Protein AF-A0A9X5UGF1-F1 (afdb_monomer)

pLDDT: mean 87.45, std 11.39, range [44.62, 98.5]

Sequence (304 aa):
MAVLYCAGYGCPRSISVSAIPGGNPYALENPEDFSVVYSVCVDCKAHFCDRCAPAARDKPRGAVRCRKCTGELVDGQEWERSGKSRYPEAVLRYNEAAKHRNDGDNGRAVAALDKAIALRPGFAAAYTLKGLALRDLGRHPDAVAAFDMAISVDPLNIEAMAEKGWTFGQQQPVQALAAYEMAMAVEPRFLLAQLVRATVLNTLGRYEEALRAVDQAIAIEQRKRYVGTVNYARSRLFGTKAMILVNLGRNEECLAAVDISIDSGPDSALNYQVKALALERLGRLEEARSIRRIEEQARRRSET

Nearest PDB structures (foldseek):
  9gaw-assembly1_K  TM=7.410E-01  e=3.477E-06  Homo sapiens
  6q6g-assembly1_K  TM=7.377E-01  e=3.477E-06  Homo sapiens
  4ui9-assembly1_K  TM=7.236E-01  e=8.898E-06  Homo sapiens
  5g04-assembly1_J  TM=7.766E-01  e=3.019E-05  Homo sapiens
  5khu-assembly1_J  TM=7.553E-01  e=1.978E-05  Homo sapiens

Solvent-accessible surface area (backbone atoms only — not comparable to full-atom values): 15496 Å² total; per-residue (Å²): 128,53,77,44,66,29,68,35,90,91,48,87,37,34,30,50,50,49,91,48,89,94,41,49,70,73,45,69,75,36,59,86,54,24,25,75,52,33,20,27,18,43,59,84,65,46,36,21,31,39,88,71,32,56,59,66,86,85,52,68,92,81,81,61,54,28,91,78,36,51,26,60,47,42,47,31,74,60,38,76,74,65,77,68,40,94,54,56,66,27,44,49,27,37,52,52,14,54,49,28,42,75,73,64,40,26,69,60,15,38,58,27,22,53,51,14,36,72,71,35,80,64,36,23,40,46,27,33,52,32,13,53,28,30,41,77,69,69,38,47,72,62,12,41,53,25,15,51,50,13,32,73,66,30,84,76,41,43,64,28,26,44,51,36,14,56,66,40,35,85,88,33,45,68,64,13,42,54,27,23,50,56,25,34,74,76,39,77,48,32,44,57,41,34,48,49,45,16,53,45,29,38,76,71,67,41,38,73,61,13,47,54,35,31,52,52,34,48,55,41,55,75,66,73,69,57,41,83,87,53,85,46,45,66,10,54,46,26,36,52,44,15,55,34,26,44,74,71,65,43,29,72,63,15,46,62,27,28,51,54,12,53,78,45,40,74,92,47,36,67,47,31,50,52,44,21,52,28,27,47,78,69,66,40,51,70,62,17,56,53,35,48,55,52,20,54,54,43,46,58,64,73,76,108

Secondary structure (DSSP, 8-state):
-EEEE--STT---EEEE-SSTT--HHHHH-TTTEESSEEEETTT--EEETTTS--GGGS-TTSSB-TTT-PBEEEHHHHHHH---SSHHHHHHHHHHHHHHHTT-HHHHHHHHHHHHHH-TT-HHHHHHHHHHHHHTT-HHHHHHHHHHHHHH-TT-HHHHHHHHHHHGGGSHHHHHHHHHHHHHH-TTBHHHHHHHHHHHHHTT-HHHHHHHHHHHHHHHHTT--BS--TTHHHHHHHHHHHHHHHTT-HHHHHHHHHHHHHTSS--HHHHHHHHHHHHHTT-HHHHHHHHHHHHHHHHHHH-

Structure (mmCIF, N/CA/C/O backbone):
data_AF-A0A9X5UGF1-F1
#
_entry.id   AF-A0A9X5UGF1-F1
#
loop_
_atom_site.group_PDB
_atom_site.id
_atom_site.type_symbol
_atom_site.label_atom_id
_atom_site.label_alt_id
_atom_site.label_comp_id
_atom_site.label_asym_id
_atom_site.label_entity_id
_atom_site.label_seq_id
_atom_site.pdbx_PDB_ins_code
_atom_site.Cartn_x
_atom_site.Cartn_y
_atom_site.Cartn_z
_atom_site.occupancy
_atom_site.B_iso_or_equiv
_atom_site.auth_seq_id
_atom_site.auth_comp_id
_atom_site.auth_asym_id
_atom_site.auth_atom_id
_atom_site.pdbx_PDB_model_num
ATOM 1 N N . MET A 1 1 ? 35.382 -10.326 -4.368 1.00 50.25 1 MET A N 1
ATOM 2 C CA . MET A 1 1 ? 34.076 -11.018 -4.336 1.00 50.25 1 MET A CA 1
ATOM 3 C C . MET A 1 1 ? 33.000 -9.966 -4.198 1.00 50.25 1 MET A C 1
ATOM 5 O O . MET A 1 1 ? 33.075 -9.196 -3.250 1.00 50.25 1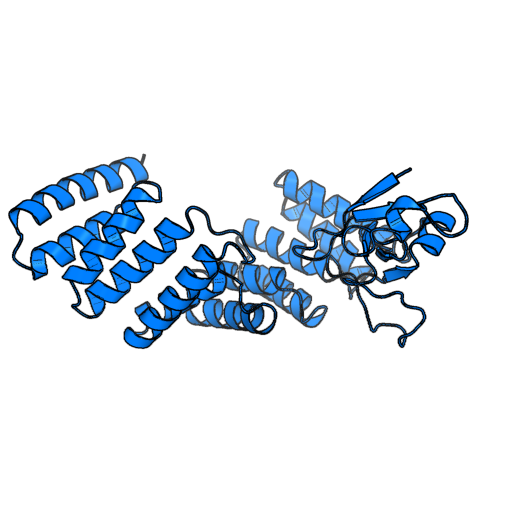 MET A O 1
ATOM 9 N N . ALA A 1 2 ? 32.050 -9.906 -5.126 1.00 71.81 2 ALA A N 1
ATOM 10 C CA . ALA A 1 2 ? 30.865 -9.074 -4.958 1.00 71.81 2 ALA A CA 1
ATOM 11 C C . ALA A 1 2 ? 29.717 -9.986 -4.513 1.00 71.81 2 ALA A C 1
ATOM 13 O O . ALA A 1 2 ? 29.348 -10.921 -5.224 1.00 71.81 2 ALA A O 1
ATOM 14 N N . VAL A 1 3 ? 29.201 -9.755 -3.307 1.00 81.94 3 VAL A N 1
ATOM 15 C CA . VAL A 1 3 ? 27.945 -10.358 -2.857 1.00 81.94 3 VAL A CA 1
ATOM 16 C C . VAL A 1 3 ? 26.846 -9.355 -3.176 1.00 81.94 3 VAL A C 1
ATOM 18 O O . VAL A 1 3 ? 26.908 -8.207 -2.738 1.00 81.94 3 VAL A O 1
ATOM 21 N N . LEU A 1 4 ? 25.879 -9.771 -3.985 1.00 86.25 4 LEU A N 1
ATOM 22 C CA . LEU A 1 4 ? 24.722 -8.968 -4.371 1.00 86.25 4 LEU A CA 1
ATOM 23 C C . LEU A 1 4 ? 23.478 -9.474 -3.641 1.00 86.25 4 LEU A C 1
ATOM 25 O O . LEU A 1 4 ? 23.431 -10.620 -3.198 1.00 86.25 4 LEU A O 1
ATOM 29 N N . TYR A 1 5 ? 22.446 -8.641 -3.551 1.00 87.56 5 TYR A N 1
ATOM 30 C CA . TYR A 1 5 ? 21.180 -9.019 -2.923 1.00 87.56 5 TYR A CA 1
ATOM 31 C C . TYR A 1 5 ? 20.116 -9.322 -3.973 1.00 87.56 5 TYR A C 1
ATOM 33 O O . TYR A 1 5 ? 19.983 -8.602 -4.967 1.00 87.56 5 TYR A O 1
ATOM 41 N N . CYS A 1 6 ? 19.342 -10.383 -3.743 1.00 87.06 6 CYS A N 1
ATOM 42 C CA . CYS A 1 6 ? 18.202 -10.702 -4.587 1.00 87.06 6 CYS A CA 1
ATOM 43 C C . CYS A 1 6 ? 17.113 -9.629 -4.435 1.00 87.06 6 CYS A C 1
ATOM 45 O O . CYS A 1 6 ? 16.625 -9.367 -3.342 1.00 87.06 6 CYS A O 1
ATOM 47 N N . ALA A 1 7 ? 16.674 -9.054 -5.552 1.00 87.12 7 ALA A N 1
ATOM 48 C CA . ALA A 1 7 ? 15.567 -8.102 -5.614 1.00 87.12 7 ALA A CA 1
ATOM 49 C C . ALA A 1 7 ? 14.181 -8.780 -5.626 1.00 87.12 7 ALA A C 1
ATOM 51 O O . ALA A 1 7 ? 13.165 -8.129 -5.868 1.00 87.12 7 ALA A O 1
ATOM 52 N N . GLY A 1 8 ? 14.120 -10.099 -5.419 1.00 82.12 8 GLY A N 1
ATOM 53 C CA . GLY A 1 8 ? 12.866 -10.818 -5.239 1.00 82.12 8 GLY A CA 1
ATOM 54 C C . GLY A 1 8 ? 12.181 -10.407 -3.937 1.00 82.12 8 GLY A C 1
ATOM 55 O O . GLY A 1 8 ? 12.829 -10.293 -2.900 1.00 82.12 8 GLY A O 1
ATOM 56 N N . TYR A 1 9 ? 10.864 -10.205 -3.985 1.00 75.19 9 TYR A N 1
ATOM 57 C CA . TYR A 1 9 ? 10.091 -9.743 -2.833 1.00 75.19 9 TYR A CA 1
ATOM 58 C C . TYR A 1 9 ? 10.282 -10.660 -1.610 1.00 75.19 9 TYR A C 1
ATOM 60 O O . TYR A 1 9 ? 9.938 -11.842 -1.663 1.00 75.19 9 TYR A O 1
ATOM 68 N N . GLY A 1 10 ? 10.845 -10.118 -0.522 1.00 73.69 10 GLY A N 1
ATOM 69 C CA . GLY A 1 10 ? 11.093 -10.850 0.726 1.00 73.69 10 GLY A CA 1
ATOM 70 C C . GLY A 1 10 ? 12.092 -12.010 0.613 1.00 73.69 10 GLY A C 1
ATOM 71 O O . GLY A 1 10 ? 12.053 -12.917 1.442 1.00 73.69 10 GLY A O 1
ATOM 72 N N . CYS A 1 11 ? 12.947 -12.032 -0.416 1.00 79.94 11 CYS A N 1
ATOM 73 C CA . CYS A 1 11 ? 13.941 -13.086 -0.601 1.00 79.94 11 CYS A CA 1
ATOM 74 C C . CYS A 1 11 ? 15.194 -12.818 0.254 1.00 79.94 11 CYS A C 1
ATOM 76 O O . CYS A 1 11 ? 15.847 -11.800 0.034 1.00 79.94 11 CYS A O 1
ATOM 78 N N . PRO A 1 12 ? 15.579 -13.722 1.176 1.00 83.12 12 PRO A N 1
ATOM 79 C CA . PRO A 1 12 ? 16.771 -13.534 2.003 1.00 83.12 12 PRO A CA 1
ATOM 80 C C . PRO A 1 12 ? 18.071 -13.983 1.312 1.00 83.12 12 PRO A C 1
ATOM 82 O O . PRO A 1 12 ? 19.148 -13.777 1.862 1.00 83.12 12 PRO A O 1
ATOM 85 N N . ARG A 1 13 ? 17.993 -14.612 0.125 1.00 86.19 13 ARG A N 1
ATOM 86 C CA . ARG A 1 13 ? 19.166 -15.185 -0.553 1.00 86.19 13 ARG A CA 1
ATOM 87 C C . ARG A 1 13 ? 20.092 -14.108 -1.103 1.00 86.19 13 ARG A C 1
ATOM 89 O O . ARG A 1 13 ? 19.666 -13.193 -1.814 1.00 86.19 13 ARG A O 1
ATOM 96 N N . SER A 1 14 ? 21.377 -14.304 -0.846 1.00 90.94 14 SER A N 1
ATOM 97 C CA . SER A 1 14 ? 22.460 -13.537 -1.447 1.00 90.94 14 SER A CA 1
ATOM 98 C C . SER A 1 14 ? 22.884 -14.155 -2.780 1.00 90.94 14 SER A C 1
ATOM 100 O O . SER A 1 14 ? 22.742 -15.353 -3.013 1.00 90.94 14 SER A O 1
ATOM 102 N N . ILE A 1 15 ? 23.412 -13.339 -3.682 1.00 90.75 15 ILE A N 1
ATOM 103 C CA . ILE A 1 15 ? 23.928 -13.760 -4.983 1.00 90.75 15 ILE A CA 1
ATOM 104 C C . ILE A 1 15 ? 25.447 -13.641 -4.935 1.00 90.75 15 ILE A C 1
ATOM 106 O O . ILE A 1 15 ? 25.990 -12.559 -4.708 1.00 90.75 15 ILE A O 1
ATOM 110 N N . SER A 1 16 ? 26.135 -14.763 -5.126 1.00 88.38 16 SER A N 1
ATOM 111 C CA . SER A 1 16 ? 27.592 -14.814 -5.120 1.00 88.38 16 SER A CA 1
ATOM 112 C C . SER A 1 16 ? 28.118 -14.606 -6.535 1.00 88.38 16 SER A C 1
ATOM 114 O O . SER A 1 16 ? 28.044 -15.506 -7.373 1.00 88.38 16 SER A O 1
ATOM 116 N N . VAL A 1 17 ? 28.665 -13.419 -6.803 1.00 85.12 17 VAL A N 1
ATOM 117 C CA . VAL A 1 17 ? 29.347 -13.132 -8.067 1.00 85.12 17 VAL A CA 1
ATOM 118 C C . VAL A 1 17 ? 30.831 -13.439 -7.892 1.00 85.12 17 VAL A C 1
ATOM 120 O O . VAL A 1 17 ? 31.571 -12.722 -7.206 1.00 85.12 17 VAL A O 1
ATOM 123 N N . SER A 1 18 ? 31.258 -14.554 -8.487 1.00 76.81 18 SER A N 1
ATOM 124 C CA . SER A 1 18 ? 32.637 -15.035 -8.445 1.00 76.81 18 SER A CA 1
ATOM 125 C C . SER A 1 18 ? 33.274 -14.960 -9.827 1.00 76.81 18 SER A C 1
ATOM 127 O O . SER A 1 18 ? 32.682 -15.391 -10.811 1.00 76.81 18 SER A O 1
ATOM 129 N N . ALA A 1 19 ? 34.508 -14.456 -9.881 1.00 67.94 19 ALA A N 1
ATOM 130 C CA . ALA A 1 19 ? 35.359 -14.557 -11.065 1.00 67.94 19 ALA A CA 1
ATOM 131 C C . ALA A 1 19 ? 35.999 -15.954 -11.205 1.00 67.94 19 ALA A C 1
ATOM 133 O O . ALA A 1 19 ? 36.608 -16.250 -12.229 1.00 67.94 19 ALA A O 1
ATOM 134 N N . ILE A 1 20 ? 35.879 -16.805 -10.176 1.00 70.19 20 ILE A N 1
ATOM 135 C CA . ILE A 1 20 ? 36.398 -18.175 -10.183 1.00 70.19 20 ILE A CA 1
ATOM 136 C C . ILE A 1 20 ? 35.460 -19.048 -11.034 1.00 70.19 20 ILE A C 1
ATOM 138 O O . ILE A 1 20 ? 34.259 -19.097 -10.737 1.00 70.19 20 ILE A O 1
ATOM 142 N N . PRO A 1 21 ? 35.975 -19.754 -12.060 1.00 64.56 21 PRO A N 1
ATOM 143 C CA . PRO A 1 21 ? 35.195 -20.720 -12.828 1.00 64.56 21 PRO A CA 1
ATOM 144 C C . PRO A 1 21 ? 34.550 -21.764 -11.911 1.00 64.56 21 PRO A C 1
ATOM 146 O O . PRO A 1 21 ? 35.227 -22.379 -11.094 1.00 64.56 21 PRO A O 1
ATOM 149 N N . GLY A 1 22 ? 33.235 -21.949 -12.036 1.00 64.12 22 GLY A N 1
ATOM 150 C CA . GLY A 1 22 ? 32.461 -22.861 -11.185 1.00 64.12 22 GLY A CA 1
ATOM 151 C C . GLY A 1 22 ? 31.817 -22.212 -9.955 1.00 64.12 22 GLY A C 1
ATOM 152 O O . GLY A 1 22 ? 30.927 -22.815 -9.370 1.00 64.12 22 GLY A O 1
ATOM 153 N N . GLY A 1 23 ? 32.163 -20.968 -9.611 1.00 74.12 23 GLY A N 1
ATOM 154 C CA . GLY A 1 23 ? 31.566 -20.243 -8.484 1.00 74.12 23 GLY A CA 1
ATOM 155 C C . GLY A 1 23 ? 32.434 -20.251 -7.223 1.00 74.12 23 GLY A C 1
ATOM 156 O O . GLY A 1 23 ? 33.555 -20.748 -7.210 1.00 74.12 23 GLY A O 1
ATOM 157 N N . ASN A 1 24 ? 31.948 -19.618 -6.157 1.00 82.44 24 ASN A N 1
ATOM 158 C CA . ASN A 1 24 ? 32.625 -19.623 -4.858 1.00 82.44 24 ASN A CA 1
ATOM 159 C C . ASN A 1 24 ? 32.337 -20.958 -4.133 1.00 82.44 24 ASN A C 1
ATOM 161 O O . ASN A 1 24 ? 31.157 -21.229 -3.906 1.00 82.44 24 ASN A O 1
ATOM 165 N N . PRO A 1 25 ? 33.355 -21.739 -3.712 1.00 85.75 25 PRO A N 1
ATOM 166 C CA . PRO A 1 25 ? 33.166 -23.002 -2.989 1.00 85.75 25 PRO A CA 1
ATOM 167 C C . PRO A 1 25 ? 32.233 -22.894 -1.777 1.00 85.75 25 PRO A C 1
ATOM 169 O O . PRO A 1 25 ? 31.316 -23.693 -1.637 1.00 85.75 25 PRO A O 1
ATOM 172 N N . TYR A 1 26 ? 32.369 -21.837 -0.973 1.00 87.00 26 TYR A N 1
ATOM 173 C CA . TYR A 1 26 ? 31.503 -21.617 0.186 1.00 87.00 26 TYR A CA 1
ATOM 174 C C . TYR A 1 26 ? 30.035 -21.409 -0.216 1.00 87.00 26 TYR A C 1
ATOM 176 O O . TYR A 1 26 ? 29.124 -21.920 0.427 1.00 87.00 26 TYR A O 1
ATOM 184 N N . ALA A 1 27 ? 29.788 -20.676 -1.305 1.00 86.94 27 ALA A N 1
ATOM 185 C CA . ALA A 1 27 ? 28.433 -20.460 -1.809 1.00 86.94 27 ALA A CA 1
ATOM 186 C C . ALA A 1 27 ? 27.832 -21.737 -2.420 1.00 86.94 27 ALA A C 1
ATOM 188 O O . ALA A 1 27 ? 26.621 -21.928 -2.348 1.00 86.94 27 ALA A O 1
ATOM 189 N N . LEU A 1 28 ? 28.666 -22.603 -3.006 1.00 85.31 28 LEU A N 1
ATOM 190 C CA . LEU A 1 28 ? 28.250 -23.910 -3.525 1.00 85.31 28 LEU A CA 1
ATOM 191 C C . LEU A 1 28 ? 27.860 -24.872 -2.395 1.00 85.31 28 LEU A C 1
ATOM 193 O O . LEU A 1 28 ? 26.904 -25.626 -2.548 1.00 85.31 28 LEU A O 1
ATOM 197 N N . GLU A 1 29 ? 28.559 -24.815 -1.260 1.00 90.81 29 GLU A N 1
ATOM 198 C CA . GLU A 1 29 ? 28.263 -25.619 -0.066 1.00 90.81 29 GLU A CA 1
ATOM 199 C C . GLU A 1 29 ? 27.033 -25.118 0.717 1.00 90.81 29 GLU A C 1
ATOM 201 O O . GLU A 1 29 ? 26.457 -25.874 1.495 1.00 90.81 29 GLU A O 1
ATOM 206 N N . ASN A 1 30 ? 26.586 -23.873 0.489 1.00 89.94 30 ASN A N 1
ATOM 207 C CA . ASN A 1 30 ? 25.473 -23.236 1.210 1.00 89.94 30 ASN A CA 1
ATOM 208 C C . ASN A 1 30 ? 24.366 -22.716 0.258 1.00 89.94 30 ASN A C 1
ATOM 210 O O . ASN A 1 30 ? 24.107 -21.507 0.195 1.00 89.94 30 ASN A O 1
ATOM 214 N N . PRO A 1 31 ? 23.676 -23.598 -0.495 1.00 85.75 31 PRO A N 1
ATOM 215 C CA . PRO A 1 31 ? 22.745 -23.197 -1.554 1.00 85.75 31 PRO A CA 1
ATOM 216 C C . PRO A 1 31 ? 21.438 -22.565 -1.048 1.00 85.75 31 PRO A C 1
ATOM 218 O O . PRO A 1 31 ? 20.771 -21.862 -1.807 1.00 85.75 31 PRO A O 1
ATOM 221 N N . GLU A 1 32 ? 21.050 -22.774 0.213 1.00 83.94 32 GLU A N 1
ATOM 222 C CA . GLU A 1 32 ? 19.856 -22.125 0.782 1.00 83.94 32 GLU A CA 1
ATOM 223 C C . GLU A 1 32 ? 20.071 -20.632 1.054 1.00 83.94 32 GLU A C 1
ATOM 225 O O . GLU A 1 32 ? 19.128 -19.853 0.913 1.00 83.94 32 GLU A O 1
ATOM 230 N N . ASP A 1 33 ? 21.308 -20.224 1.349 1.00 85.75 33 ASP A N 1
ATOM 231 C CA . ASP A 1 33 ? 21.668 -18.837 1.659 1.00 85.75 33 ASP A CA 1
ATOM 232 C C . ASP A 1 33 ? 22.225 -18.096 0.436 1.00 85.75 33 ASP A C 1
ATOM 234 O O . ASP A 1 33 ? 22.016 -16.887 0.281 1.00 85.75 33 ASP A O 1
ATOM 238 N N . PHE A 1 34 ? 22.881 -18.820 -0.479 1.00 89.25 34 PHE A N 1
ATOM 239 C CA . PHE A 1 34 ? 23.564 -18.244 -1.635 1.00 89.25 34 PHE A CA 1
ATOM 240 C C . PHE A 1 34 ? 23.096 -18.818 -2.967 1.00 89.25 34 PHE A C 1
ATOM 242 O O . PHE A 1 34 ? 22.804 -20.002 -3.098 1.00 89.25 34 PHE A O 1
ATOM 249 N N . SER A 1 35 ? 23.072 -17.966 -3.989 1.00 88.44 35 SER A N 1
ATOM 250 C CA . SER A 1 35 ? 22.842 -18.333 -5.385 1.00 88.44 35 SER A CA 1
ATOM 251 C C . SER A 1 35 ? 24.060 -17.978 -6.232 1.00 88.44 35 SER A C 1
ATOM 253 O O . SER A 1 35 ? 24.489 -16.825 -6.234 1.00 88.44 35 SER A O 1
ATOM 255 N N . VAL A 1 36 ? 24.607 -18.946 -6.972 1.00 86.44 36 VAL A N 1
ATOM 256 C CA . VAL A 1 36 ? 25.687 -18.725 -7.963 1.00 86.44 36 VAL A CA 1
ATOM 257 C C . VAL A 1 36 ? 25.151 -18.567 -9.391 1.00 86.44 36 VAL A C 1
ATOM 259 O O . VAL A 1 36 ? 25.830 -18.031 -10.265 1.00 86.44 36 VAL A O 1
ATOM 262 N N . VAL A 1 37 ? 23.905 -18.995 -9.613 1.00 84.38 37 VAL A N 1
ATOM 263 C CA . VAL A 1 37 ? 23.119 -18.739 -10.823 1.00 84.38 37 VAL A CA 1
ATOM 264 C C . VAL A 1 37 ? 22.147 -17.612 -10.516 1.00 84.38 37 VAL A C 1
ATOM 266 O O . VAL A 1 37 ? 21.481 -17.616 -9.481 1.00 84.38 37 VAL A O 1
ATOM 269 N N . TYR A 1 38 ? 22.072 -16.617 -11.381 1.00 86.56 38 TYR A N 1
ATOM 270 C CA . TYR A 1 38 ? 21.194 -15.477 -11.174 1.00 86.56 38 TYR A CA 1
ATOM 271 C C . TYR A 1 38 ? 20.852 -14.841 -12.509 1.00 86.56 38 TYR A C 1
ATOM 273 O O . TYR A 1 38 ? 21.570 -15.000 -13.493 1.00 86.56 38 TYR A O 1
ATOM 281 N N . SER A 1 39 ? 19.751 -14.109 -12.520 1.00 87.94 39 SER A N 1
ATOM 282 C CA . SER A 1 39 ? 19.328 -13.307 -13.653 1.00 87.94 39 SER A CA 1
ATOM 283 C C . SER A 1 39 ? 19.514 -11.831 -13.334 1.00 87.94 39 SER A C 1
ATOM 285 O O . SER A 1 39 ? 19.274 -11.398 -12.203 1.00 87.94 39 SER A O 1
ATOM 287 N N . VAL A 1 40 ? 19.898 -11.042 -14.331 1.00 85.88 40 VAL A N 1
ATOM 288 C CA . VAL A 1 40 ? 19.984 -9.586 -14.206 1.00 85.88 40 VAL A CA 1
ATOM 289 C C . VAL A 1 40 ? 18.951 -8.953 -15.107 1.00 85.88 40 VAL A C 1
ATOM 291 O O . VAL A 1 40 ? 18.798 -9.315 -16.272 1.00 85.88 40 VAL A O 1
ATOM 294 N N . CYS A 1 41 ? 18.216 -7.996 -14.556 1.00 83.69 41 CYS A N 1
ATOM 295 C CA . CYS A 1 41 ? 17.366 -7.167 -15.378 1.00 83.69 41 CYS A CA 1
ATOM 296 C C . CYS A 1 41 ? 18.219 -6.219 -16.202 1.00 83.69 41 CYS A C 1
ATOM 298 O O . CYS A 1 41 ? 18.912 -5.368 -15.641 1.00 83.69 41 CYS A O 1
ATOM 300 N N . VAL A 1 42 ? 18.085 -6.310 -17.524 1.00 77.94 42 VAL A N 1
ATOM 301 C CA . VAL A 1 42 ?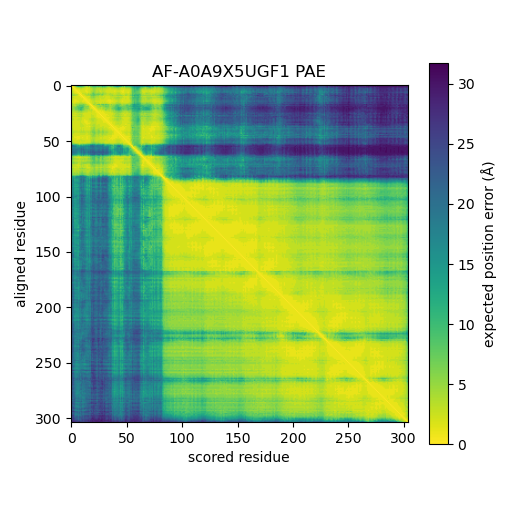 18.831 -5.443 -18.440 1.00 77.94 42 VAL A CA 1
ATOM 302 C C . VAL A 1 42 ? 18.501 -3.965 -18.255 1.00 77.94 42 VAL A C 1
ATOM 304 O O . VAL A 1 42 ? 19.268 -3.109 -18.675 1.00 77.94 42 VAL A O 1
ATOM 307 N N . ASP A 1 43 ? 17.377 -3.651 -17.612 1.00 74.06 43 ASP A N 1
ATOM 308 C CA . ASP A 1 43 ? 16.867 -2.292 -17.484 1.00 74.06 43 ASP A CA 1
ATOM 309 C C . ASP A 1 43 ? 17.183 -1.677 -16.123 1.00 74.06 43 ASP A C 1
ATOM 311 O O . ASP A 1 43 ? 17.975 -0.744 -16.021 1.00 74.06 43 ASP A O 1
ATOM 315 N N . CYS A 1 44 ? 16.600 -2.213 -15.048 1.00 76.56 44 CYS A N 1
ATOM 316 C CA . CYS A 1 44 ? 16.786 -1.657 -13.708 1.00 76.56 44 CYS A CA 1
ATOM 317 C C . CYS A 1 44 ? 18.018 -2.213 -12.981 1.00 76.56 44 CYS A C 1
ATOM 319 O O . CYS A 1 44 ? 18.202 -1.905 -11.802 1.00 76.56 44 CYS A O 1
ATOM 321 N N . LYS A 1 45 ? 18.805 -3.076 -13.644 1.00 83.44 45 LYS A N 1
ATOM 322 C CA . LYS A 1 45 ? 20.013 -3.735 -13.114 1.00 83.44 45 LYS A CA 1
ATOM 323 C C . LYS A 1 45 ? 19.783 -4.538 -11.831 1.00 83.44 45 LYS A C 1
ATOM 325 O O . LYS A 1 45 ? 20.721 -4.851 -11.115 1.00 83.44 45 LYS A O 1
ATOM 330 N N . ALA A 1 46 ? 18.528 -4.857 -11.519 1.00 86.81 46 ALA A N 1
ATOM 331 C CA . ALA A 1 46 ? 18.197 -5.656 -10.352 1.00 86.81 46 ALA A CA 1
ATOM 332 C C . ALA A 1 46 ? 18.610 -7.110 -10.589 1.00 86.81 46 ALA A C 1
ATOM 334 O O . ALA A 1 46 ? 18.383 -7.652 -11.675 1.00 86.81 46 ALA A O 1
ATOM 335 N N . HIS A 1 47 ? 19.175 -7.727 -9.558 1.00 88.88 47 HIS A N 1
ATOM 336 C CA . HIS A 1 47 ? 19.653 -9.102 -9.587 1.00 88.88 47 HIS A CA 1
ATOM 337 C C . HIS A 1 47 ? 18.609 -10.016 -8.944 1.00 88.88 47 HIS A C 1
ATOM 339 O O . HIS A 1 47 ? 18.027 -9.673 -7.917 1.00 88.88 47 HIS A O 1
ATOM 345 N N . PHE A 1 48 ? 18.359 -11.180 -9.528 1.00 88.81 48 PHE A N 1
ATOM 346 C CA . PHE A 1 48 ? 17.392 -12.151 -9.022 1.00 88.81 48 PHE A CA 1
ATOM 347 C C . PHE A 1 48 ? 18.053 -13.523 -8.953 1.00 88.81 48 PHE A C 1
ATOM 349 O O . PHE A 1 48 ? 18.615 -13.975 -9.946 1.00 88.81 48 PHE A O 1
ATOM 356 N N . CYS A 1 49 ? 17.986 -14.194 -7.801 1.00 88.62 49 CYS A N 1
ATOM 357 C CA . CYS A 1 49 ? 18.483 -15.564 -7.679 1.00 88.62 49 CYS A CA 1
ATOM 358 C C . CYS A 1 49 ? 17.676 -16.525 -8.561 1.00 88.62 49 CYS A C 1
ATOM 360 O O . CYS A 1 49 ? 16.547 -16.223 -8.956 1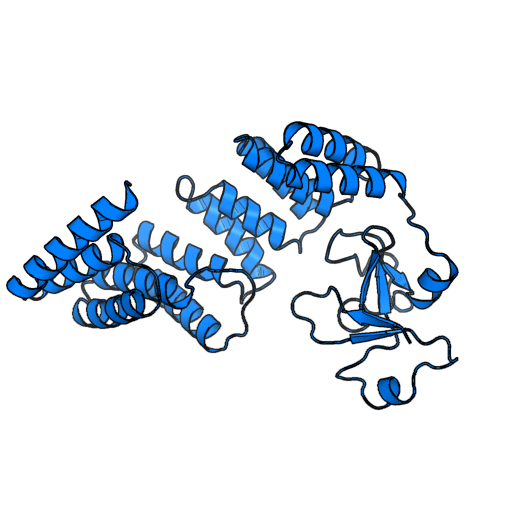.00 88.62 49 CYS A O 1
ATOM 362 N N . ASP A 1 50 ? 18.231 -17.705 -8.800 1.00 84.56 50 ASP A N 1
ATOM 363 C CA . ASP A 1 50 ? 17.593 -18.810 -9.522 1.00 84.56 50 ASP A CA 1
ATOM 364 C C . ASP A 1 50 ? 16.184 -19.176 -9.001 1.00 84.56 50 ASP A C 1
ATOM 366 O O . ASP A 1 50 ? 15.311 -19.560 -9.772 1.00 84.56 50 ASP A O 1
ATOM 370 N N . ARG A 1 51 ? 15.903 -18.992 -7.706 1.00 82.19 51 ARG A N 1
ATOM 371 C CA . ARG A 1 51 ? 14.566 -19.212 -7.127 1.00 82.19 51 ARG A CA 1
ATOM 372 C C . ARG A 1 51 ? 13.572 -18.111 -7.518 1.00 82.19 51 ARG A C 1
ATOM 374 O O . ARG A 1 51 ? 12.401 -18.386 -7.770 1.00 82.19 51 ARG A O 1
ATOM 381 N N . CYS A 1 52 ? 14.009 -16.852 -7.533 1.00 78.50 52 CYS A N 1
ATOM 382 C CA . CYS A 1 52 ? 13.142 -15.705 -7.827 1.00 78.50 52 CYS A CA 1
ATOM 383 C C . CYS A 1 52 ? 12.989 -15.449 -9.329 1.00 78.50 52 CYS A C 1
ATOM 385 O O . CYS A 1 52 ? 11.932 -14.976 -9.763 1.00 78.50 52 CYS A O 1
ATOM 387 N N . ALA A 1 53 ? 14.023 -15.777 -10.096 1.00 80.38 53 ALA A N 1
ATOM 388 C CA . ALA A 1 53 ? 14.052 -15.766 -11.544 1.00 80.38 53 ALA A CA 1
ATOM 389 C C . ALA A 1 53 ? 14.964 -16.901 -12.049 1.00 80.38 53 ALA A C 1
ATOM 391 O O . ALA A 1 53 ? 16.165 -16.675 -12.240 1.00 80.38 53 ALA A O 1
ATOM 392 N N . PRO A 1 54 ? 14.416 -18.115 -12.245 1.00 68.06 54 PRO A N 1
ATOM 393 C CA . PRO A 1 54 ? 15.192 -19.243 -12.753 1.00 68.06 54 PRO A CA 1
ATOM 394 C C . PRO A 1 54 ? 15.813 -18.899 -14.102 1.00 68.06 54 PRO A C 1
ATOM 396 O O . PRO A 1 54 ? 15.196 -18.196 -14.907 1.00 68.06 54 PRO A O 1
ATOM 399 N N . ALA A 1 55 ? 17.049 -19.362 -14.311 1.00 56.81 55 ALA A N 1
ATOM 400 C CA . ALA A 1 55 ? 17.849 -19.020 -15.479 1.00 56.81 55 ALA A CA 1
ATOM 401 C C . ALA A 1 55 ? 17.061 -19.273 -16.770 1.00 56.81 55 ALA A C 1
ATOM 403 O O . ALA A 1 55 ? 16.486 -20.342 -16.975 1.00 56.81 55 ALA A O 1
ATOM 404 N N . ALA A 1 56 ? 17.063 -18.279 -17.656 1.00 51.69 56 ALA A N 1
ATOM 405 C CA . ALA A 1 56 ? 16.302 -18.262 -18.903 1.00 51.69 56 ALA A CA 1
ATOM 406 C C . ALA A 1 56 ? 16.684 -19.370 -19.915 1.00 51.69 56 ALA A C 1
ATOM 408 O O . ALA A 1 56 ? 16.123 -19.398 -21.007 1.00 51.69 56 ALA A O 1
ATOM 409 N N . ARG A 1 57 ? 17.621 -20.273 -19.582 1.00 44.75 57 ARG A N 1
ATOM 410 C CA . ARG A 1 57 ? 18.088 -21.357 -20.462 1.00 44.75 57 ARG A CA 1
ATOM 411 C C . ARG A 1 57 ? 17.049 -22.459 -20.687 1.00 44.75 57 ARG A C 1
ATOM 413 O O . ARG A 1 57 ? 16.995 -22.983 -21.792 1.00 44.75 57 ARG A O 1
ATOM 420 N N . ASP A 1 58 ? 16.184 -22.735 -19.707 1.00 44.62 58 ASP A N 1
ATOM 421 C CA . ASP A 1 58 ? 15.284 -23.904 -19.742 1.00 44.62 58 ASP A CA 1
ATOM 422 C C . ASP A 1 58 ? 13.796 -23.557 -19.954 1.00 44.62 58 ASP A C 1
ATOM 424 O O . ASP A 1 58 ? 12.917 -24.402 -19.771 1.00 44.62 58 ASP A O 1
ATOM 428 N N . LYS A 1 59 ? 13.467 -22.312 -20.333 1.00 48.28 59 LYS A N 1
ATOM 429 C CA . LYS A 1 59 ? 12.080 -21.879 -20.592 1.00 48.28 59 LYS A CA 1
ATOM 430 C C . LYS A 1 59 ? 11.951 -21.053 -21.876 1.00 48.28 59 LYS A C 1
ATOM 432 O O . LYS A 1 59 ? 12.899 -20.373 -22.264 1.00 48.28 59 LYS A O 1
ATOM 437 N N . PRO A 1 60 ? 10.773 -21.060 -22.534 1.00 47.41 60 PRO A N 1
ATOM 438 C CA . PRO A 1 60 ? 10.527 -20.227 -23.707 1.00 47.41 60 PRO A CA 1
ATOM 439 C C . PRO A 1 60 ? 10.780 -18.741 -23.404 1.00 47.41 60 PRO A C 1
ATOM 441 O O . PRO A 1 60 ? 10.454 -18.244 -22.319 1.00 47.41 60 PRO A O 1
ATOM 444 N N . ARG A 1 61 ? 11.361 -18.026 -24.381 1.00 44.78 61 ARG A N 1
ATOM 445 C CA . ARG A 1 61 ? 11.637 -16.580 -24.306 1.00 44.78 61 ARG A CA 1
ATOM 446 C C . ARG A 1 61 ? 10.389 -15.835 -23.815 1.00 44.78 61 ARG A C 1
ATOM 448 O O . ARG A 1 61 ? 9.340 -15.915 -24.444 1.00 44.78 61 ARG A O 1
ATOM 455 N N . GLY A 1 62 ? 10.515 -15.100 -22.706 1.00 49.12 62 GLY A N 1
ATOM 456 C CA . GLY A 1 62 ? 9.431 -14.297 -22.123 1.00 49.12 62 GLY A CA 1
ATOM 457 C C . GLY A 1 62 ? 8.757 -14.870 -20.870 1.00 49.12 62 GLY A C 1
ATOM 458 O O . GLY A 1 62 ? 7.956 -14.163 -20.268 1.00 49.12 62 GLY A O 1
ATOM 459 N N . ALA A 1 63 ? 9.102 -16.085 -20.425 1.00 55.00 63 ALA A N 1
ATOM 460 C CA . ALA A 1 63 ? 8.453 -16.721 -19.270 1.00 55.00 63 ALA A CA 1
ATOM 461 C C . ALA A 1 63 ? 8.803 -16.108 -17.895 1.00 55.00 63 ALA A C 1
ATOM 463 O O . ALA A 1 63 ? 8.070 -16.319 -16.930 1.00 55.00 63 ALA A O 1
ATOM 464 N N . VAL A 1 64 ? 9.912 -15.367 -17.778 1.00 66.69 64 VAL A N 1
ATOM 465 C CA . VAL A 1 64 ? 10.325 -14.713 -16.525 1.00 66.69 64 VAL A CA 1
ATOM 466 C C . VAL A 1 64 ? 10.743 -13.275 -16.824 1.00 66.69 64 VAL A C 1
ATOM 468 O O . VAL A 1 64 ? 11.742 -13.028 -17.497 1.00 66.69 64 VAL A O 1
ATOM 471 N N . ARG A 1 65 ? 9.952 -12.313 -16.346 1.00 77.44 65 ARG A N 1
ATOM 472 C CA . ARG A 1 65 ? 10.220 -10.875 -16.476 1.00 77.44 65 ARG A CA 1
ATOM 473 C C . ARG A 1 65 ? 10.684 -10.321 -15.136 1.00 77.44 65 ARG A C 1
ATOM 475 O O . ARG A 1 65 ? 10.380 -10.873 -14.079 1.00 77.44 65 ARG A O 1
ATOM 482 N N . CYS A 1 66 ? 11.441 -9.230 -15.174 1.00 79.25 66 CYS A N 1
ATOM 483 C CA . CYS A 1 66 ? 11.904 -8.576 -13.960 1.00 79.25 66 CYS A CA 1
ATOM 484 C C . CYS A 1 66 ? 10.713 -8.173 -13.082 1.00 79.25 66 CYS A C 1
ATOM 486 O O . CYS A 1 66 ? 9.905 -7.352 -13.496 1.00 79.25 66 CYS A O 1
ATOM 488 N N . ARG A 1 67 ? 10.643 -8.660 -11.841 1.00 74.19 67 ARG A N 1
ATOM 489 C CA . ARG A 1 67 ? 9.537 -8.324 -10.921 1.00 74.19 67 ARG A CA 1
ATOM 490 C C . ARG A 1 67 ? 9.509 -6.855 -10.486 1.00 74.19 67 ARG A C 1
ATOM 492 O O . ARG A 1 67 ? 8.536 -6.411 -9.903 1.00 74.19 67 ARG A O 1
ATOM 499 N N . LYS A 1 68 ? 10.595 -6.117 -10.736 1.00 72.88 68 LYS A N 1
ATOM 50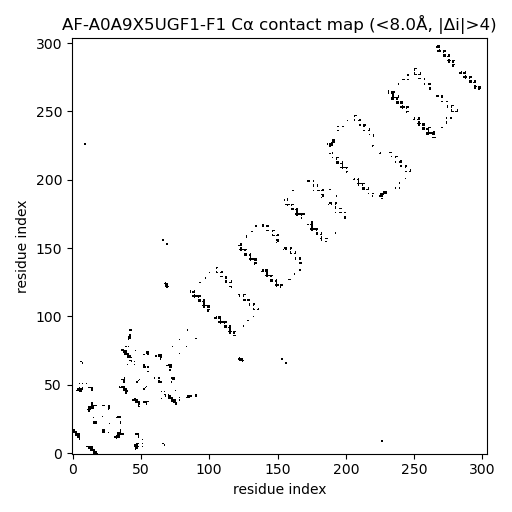0 C CA . LYS A 1 68 ? 10.702 -4.687 -10.428 1.00 72.88 68 LYS A CA 1
ATOM 501 C C . LYS A 1 68 ? 10.240 -3.803 -11.585 1.00 72.88 68 LYS A C 1
ATOM 503 O O . LYS A 1 68 ? 9.762 -2.708 -11.342 1.00 72.88 68 LYS A O 1
ATOM 508 N N . CYS A 1 69 ? 10.438 -4.221 -12.839 1.00 73.62 69 CYS A N 1
ATOM 509 C CA . CYS A 1 69 ? 10.182 -3.344 -13.989 1.00 73.62 69 CYS A CA 1
ATOM 510 C C . CYS A 1 69 ? 9.726 -4.026 -15.283 1.00 73.62 69 CYS A C 1
ATOM 512 O O . CYS A 1 69 ? 9.767 -3.409 -16.350 1.00 73.62 69 CYS A O 1
ATOM 514 N N . THR A 1 70 ? 9.400 -5.314 -15.206 1.00 73.38 70 THR A N 1
ATOM 515 C CA . THR A 1 70 ? 9.103 -6.224 -16.323 1.00 73.38 70 THR A CA 1
ATOM 516 C C . THR A 1 70 ? 10.107 -6.219 -17.463 1.00 73.38 70 THR A C 1
ATOM 518 O O . THR A 1 70 ? 9.808 -6.664 -18.573 1.00 73.38 70 THR A O 1
ATOM 521 N N . GLY A 1 71 ? 11.316 -5.737 -17.183 1.00 75.56 71 GLY A N 1
ATOM 522 C CA . GLY A 1 71 ? 12.462 -5.825 -18.065 1.00 75.56 71 GLY A CA 1
ATOM 523 C C . GLY A 1 71 ? 12.812 -7.253 -18.423 1.00 75.56 71 GLY A C 1
ATOM 524 O O . GLY A 1 71 ? 12.477 -8.200 -17.701 1.00 75.56 71 GLY A O 1
ATOM 525 N N . GLU A 1 72 ? 13.493 -7.385 -19.552 1.00 78.56 72 GLU A N 1
ATOM 526 C CA . GLU A 1 72 ? 14.097 -8.646 -19.948 1.00 78.56 72 GLU A CA 1
ATOM 527 C C . GLU A 1 72 ? 15.119 -9.048 -18.879 1.00 78.56 72 GLU A C 1
ATOM 529 O O . GLU A 1 72 ? 15.915 -8.231 -18.399 1.00 78.56 72 GLU A O 1
ATOM 534 N N . LEU A 1 73 ? 15.017 -10.295 -18.437 1.00 81.25 73 LEU A N 1
ATOM 535 C CA . LEU A 1 73 ? 16.005 -10.904 -17.569 1.00 81.25 73 LEU A CA 1
ATOM 536 C C . LEU A 1 73 ? 16.960 -11.680 -18.457 1.00 81.25 73 LEU A C 1
ATOM 538 O O . LEU A 1 73 ? 16.532 -12.543 -19.221 1.00 81.25 73 LEU A O 1
ATOM 542 N N . VAL A 1 74 ? 18.237 -11.357 -18.346 1.00 79.69 74 VAL A N 1
ATOM 543 C CA . VAL A 1 74 ? 19.310 -12.103 -18.998 1.00 79.69 74 VAL A CA 1
ATOM 544 C C . VAL A 1 74 ? 20.075 -12.894 -17.955 1.00 79.69 74 VAL A C 1
ATOM 546 O O . VAL A 1 74 ? 19.997 -12.601 -16.757 1.00 79.69 74 VAL A O 1
ATOM 549 N N . ASP A 1 75 ? 20.815 -13.897 -18.414 1.00 82.38 75 ASP A N 1
ATOM 550 C CA . ASP A 1 75 ? 21.746 -14.618 -17.560 1.00 82.38 75 ASP A CA 1
ATOM 551 C C . ASP A 1 75 ? 22.742 -13.640 -16.921 1.00 82.38 75 ASP A C 1
ATOM 553 O O . ASP A 1 75 ? 23.311 -12.768 -17.582 1.00 82.38 75 ASP A O 1
ATOM 557 N N . GLY A 1 76 ? 22.919 -13.753 -15.608 1.00 80.44 76 GLY A N 1
ATOM 558 C CA . GLY A 1 76 ? 23.748 -12.830 -14.852 1.00 80.44 76 GLY A CA 1
ATOM 559 C C . GLY A 1 76 ? 25.225 -12.926 -15.201 1.00 80.44 76 GLY A C 1
ATOM 560 O O . GLY A 1 76 ? 25.895 -11.901 -15.246 1.00 80.44 76 GLY A O 1
ATOM 561 N N . GLN A 1 77 ? 25.732 -14.112 -15.548 1.00 77.25 77 GLN A N 1
ATOM 562 C CA . GLN A 1 77 ? 27.121 -14.248 -15.988 1.00 77.25 77 GLN A CA 1
ATOM 563 C C . GLN A 1 77 ? 27.330 -13.647 -17.383 1.00 77.25 77 GLN A C 1
ATOM 565 O O . GLN A 1 77 ? 28.386 -13.078 -17.652 1.00 77.25 77 GLN A O 1
ATOM 570 N N . GLU A 1 78 ? 26.343 -13.751 -18.274 1.00 73.12 78 GLU A N 1
ATOM 571 C CA . GLU A 1 78 ? 26.354 -13.064 -19.573 1.00 73.12 78 GLU A CA 1
ATOM 572 C C . GLU A 1 78 ? 26.236 -11.539 -19.421 1.00 73.12 78 GLU A C 1
ATOM 574 O O . GLU A 1 78 ? 26.891 -10.787 -20.151 1.00 73.12 78 GLU A O 1
ATOM 579 N N . TRP A 1 79 ? 25.460 -11.063 -18.445 1.00 75.81 79 TRP A N 1
ATOM 580 C CA . TRP A 1 79 ? 25.370 -9.643 -18.110 1.00 75.81 79 TRP A CA 1
ATOM 581 C C . TRP A 1 79 ? 26.701 -9.075 -17.620 1.00 75.81 79 TRP A C 1
ATOM 583 O O . TRP A 1 79 ? 27.123 -8.039 -18.128 1.00 75.81 79 TRP A O 1
ATOM 593 N N . GLU A 1 80 ? 27.397 -9.755 -16.706 1.00 73.75 80 GLU A N 1
ATOM 594 C CA . GLU A 1 80 ? 28.716 -9.308 -16.225 1.00 73.75 80 GLU A CA 1
ATOM 595 C C . GLU A 1 80 ? 29.733 -9.169 -17.369 1.00 73.75 80 GLU A C 1
ATOM 597 O O . GLU A 1 80 ? 30.636 -8.337 -17.312 1.00 73.75 80 GLU A O 1
ATOM 602 N N . ARG A 1 81 ? 29.561 -9.933 -18.456 1.00 68.12 81 ARG A N 1
ATOM 603 C CA . ARG A 1 81 ? 30.392 -9.811 -19.663 1.00 68.12 81 ARG A CA 1
ATOM 604 C C . ARG A 1 81 ? 29.971 -8.669 -20.597 1.00 68.12 81 ARG A C 1
ATOM 606 O O . ARG A 1 81 ? 30.803 -8.212 -21.373 1.00 68.12 81 ARG A O 1
ATOM 613 N N . SER A 1 82 ? 28.706 -8.237 -20.585 1.00 68.00 82 SER A N 1
ATOM 614 C CA . SER A 1 82 ? 28.123 -7.365 -21.629 1.00 68.00 82 SER A CA 1
ATOM 615 C C . SER A 1 82 ? 27.621 -5.994 -21.143 1.00 68.00 82 SER A C 1
ATOM 617 O O . SER A 1 82 ? 27.746 -5.010 -21.874 1.00 68.00 82 SER A O 1
ATOM 619 N N . GLY A 1 83 ? 27.073 -5.900 -19.927 1.00 61.66 83 GLY A N 1
ATOM 620 C CA . GLY A 1 83 ? 26.804 -4.666 -19.177 1.00 61.66 83 GLY A CA 1
ATOM 621 C C . GLY A 1 83 ? 25.786 -3.660 -19.745 1.00 61.66 83 GLY A C 1
ATOM 622 O O . GLY A 1 83 ? 25.773 -2.517 -19.278 1.00 61.66 83 GLY A O 1
ATOM 623 N N . LYS A 1 84 ? 24.955 -3.999 -20.747 1.00 59.00 84 LYS A N 1
ATOM 624 C CA . LYS A 1 84 ? 24.129 -3.007 -21.480 1.00 59.00 84 LYS A CA 1
ATOM 625 C C . LYS A 1 84 ? 22.641 -3.363 -21.592 1.00 59.00 84 LYS A C 1
ATOM 627 O O . LYS A 1 84 ? 22.284 -4.463 -21.997 1.00 59.00 84 LYS A O 1
ATOM 632 N N . SER A 1 85 ? 21.778 -2.375 -21.309 1.00 63.97 85 SER A N 1
ATOM 633 C CA . SER A 1 85 ? 20.326 -2.432 -21.562 1.00 63.97 85 SER A CA 1
ATOM 634 C C . SER A 1 85 ? 20.018 -2.453 -23.059 1.00 63.97 85 SER A C 1
ATOM 636 O O . SER A 1 85 ? 20.683 -1.767 -23.836 1.00 63.97 85 SER A O 1
ATOM 638 N N . ARG A 1 86 ? 18.948 -3.157 -23.448 1.00 67.06 86 ARG A N 1
ATOM 639 C CA . ARG A 1 86 ? 18.355 -3.084 -24.793 1.00 67.06 86 ARG A CA 1
ATOM 640 C C . ARG A 1 86 ? 17.646 -1.747 -25.062 1.00 67.06 86 ARG A C 1
ATOM 642 O O . ARG A 1 86 ? 17.544 -1.343 -26.215 1.00 67.06 86 ARG A O 1
ATOM 649 N N . TYR A 1 87 ? 17.194 -1.055 -24.012 1.00 69.12 87 TYR A N 1
ATOM 650 C CA . TYR A 1 87 ? 16.508 0.240 -24.082 1.00 69.12 87 TYR A CA 1
ATOM 651 C C . TYR A 1 87 ? 17.199 1.278 -23.181 1.00 69.12 87 TYR A C 1
ATOM 653 O O . TYR A 1 87 ? 16.591 1.784 -22.232 1.00 69.12 87 TYR A O 1
ATOM 661 N N . PRO A 1 88 ? 18.474 1.618 -23.449 1.00 75.50 88 PRO A N 1
ATOM 662 C CA . PRO A 1 88 ? 19.261 2.461 -22.553 1.00 75.50 88 PRO A CA 1
ATOM 663 C C . PRO A 1 88 ? 18.652 3.857 -22.386 1.00 75.50 88 PRO A C 1
ATOM 665 O O . PRO A 1 88 ? 18.670 4.403 -21.285 1.00 75.50 88 PRO A O 1
ATOM 668 N N . GLU A 1 89 ? 18.046 4.412 -23.441 1.00 82.06 89 GLU A N 1
ATOM 669 C CA . GLU A 1 89 ? 17.392 5.716 -23.352 1.00 82.06 89 GLU A CA 1
ATOM 670 C C . GLU A 1 89 ? 16.101 5.660 -22.522 1.00 82.06 89 GLU A C 1
ATOM 672 O O . GLU A 1 89 ? 15.893 6.528 -21.680 1.00 82.06 89 GLU A O 1
ATOM 677 N N . ALA A 1 90 ? 15.269 4.621 -22.661 1.00 83.12 90 ALA A N 1
ATOM 678 C CA . ALA A 1 90 ? 14.055 4.485 -21.847 1.00 83.12 90 ALA A CA 1
ATOM 679 C C . ALA A 1 90 ? 14.388 4.410 -20.348 1.00 83.12 90 ALA A C 1
ATOM 681 O O . ALA A 1 90 ? 13.733 5.044 -19.522 1.00 83.12 90 ALA A O 1
ATOM 682 N N . VAL A 1 91 ? 15.447 3.671 -20.001 1.00 79.19 91 VAL A N 1
ATOM 683 C CA . VAL A 1 91 ? 15.957 3.564 -18.627 1.00 79.19 91 VAL A CA 1
ATOM 684 C C . VAL A 1 91 ? 16.509 4.899 -18.131 1.00 79.19 91 VAL A C 1
ATOM 686 O O . VAL A 1 91 ? 16.252 5.270 -16.987 1.00 79.19 91 VAL A O 1
ATOM 689 N N . LEU A 1 92 ? 17.228 5.643 -18.977 1.00 84.31 92 LEU A N 1
ATOM 690 C CA . LEU A 1 92 ? 17.704 6.984 -18.638 1.00 84.31 92 LEU A CA 1
ATOM 691 C C . LEU A 1 92 ? 16.530 7.913 -18.305 1.00 84.31 92 LEU A C 1
ATOM 693 O O . LEU A 1 92 ? 16.527 8.508 -17.231 1.00 84.31 92 LEU A O 1
ATOM 697 N N . ARG A 1 93 ? 15.504 7.967 -19.164 1.00 90.50 93 ARG A N 1
ATOM 698 C CA . ARG A 1 93 ? 14.297 8.783 -18.937 1.00 90.50 93 ARG A CA 1
ATOM 699 C C . ARG A 1 93 ? 13.547 8.383 -17.668 1.00 90.50 93 ARG A C 1
ATOM 701 O O . ARG A 1 93 ? 13.094 9.243 -16.922 1.00 90.50 93 ARG A O 1
ATOM 708 N N . TYR A 1 94 ? 13.456 7.086 -17.388 1.00 88.81 94 TYR A N 1
ATOM 709 C CA . TYR A 1 94 ? 12.867 6.589 -16.145 1.00 88.81 94 TYR A CA 1
ATOM 710 C C . TYR A 1 94 ? 13.656 7.039 -14.904 1.00 88.81 94 TYR A C 1
ATOM 712 O O . TYR A 1 94 ? 13.065 7.481 -13.921 1.00 88.81 94 TYR A O 1
ATOM 720 N N . ASN A 1 95 ? 14.989 6.977 -14.947 1.00 85.25 95 ASN A N 1
ATOM 721 C CA . ASN A 1 95 ? 15.831 7.426 -13.837 1.00 85.25 95 ASN A CA 1
ATOM 722 C C . ASN A 1 95 ? 15.772 8.952 -13.648 1.00 85.25 95 ASN A C 1
ATOM 724 O O . ASN A 1 95 ? 15.713 9.421 -12.512 1.00 85.25 95 ASN A O 1
ATOM 728 N N . GLU A 1 96 ? 15.741 9.720 -14.743 1.00 91.56 96 GLU A N 1
ATOM 729 C CA . GLU A 1 96 ? 15.485 11.169 -14.723 1.00 91.56 96 GLU A CA 1
ATOM 730 C C . GLU A 1 96 ? 14.150 11.470 -14.029 1.00 91.56 96 GLU A C 1
ATOM 732 O O . GLU A 1 96 ? 14.085 12.321 -13.143 1.00 91.56 96 GLU A O 1
ATOM 737 N N . ALA A 1 97 ? 13.096 10.724 -14.366 1.00 94.94 97 ALA A N 1
ATOM 738 C CA . ALA A 1 97 ? 11.793 10.886 -13.739 1.00 94.94 97 ALA A CA 1
ATOM 739 C C . ALA A 1 97 ? 11.788 10.557 -12.244 1.00 94.94 97 ALA A C 1
ATOM 741 O O . ALA A 1 97 ? 11.201 11.297 -11.456 1.00 94.94 97 ALA A O 1
ATOM 742 N N . ALA A 1 98 ? 12.447 9.467 -11.844 1.00 87.62 98 ALA A N 1
ATOM 743 C CA . ALA A 1 98 ? 12.571 9.093 -10.439 1.00 87.62 98 ALA A CA 1
ATOM 744 C C . ALA A 1 98 ? 13.278 10.188 -9.630 1.00 87.62 98 ALA A C 1
ATOM 746 O O . ALA A 1 98 ? 12.851 10.506 -8.521 1.00 87.62 98 ALA A O 1
ATOM 747 N N . LYS A 1 99 ? 14.308 10.816 -10.213 1.00 91.94 99 LYS A N 1
ATOM 748 C CA . LYS A 1 99 ? 14.969 11.978 -9.617 1.00 91.94 99 LYS A CA 1
ATOM 749 C C . LYS A 1 99 ? 14.005 13.159 -9.479 1.00 91.94 99 LYS A C 1
ATOM 751 O O . LYS A 1 99 ? 13.839 13.659 -8.375 1.00 91.94 99 LYS A O 1
ATOM 756 N N . HIS A 1 100 ? 13.323 13.552 -10.556 1.00 94.62 100 HIS A N 1
ATOM 757 C CA . HIS A 1 100 ? 12.364 14.661 -10.517 1.00 94.62 100 HIS A CA 1
ATOM 758 C C . HIS A 1 100 ? 11.261 14.460 -9.475 1.00 94.62 100 HIS A C 1
ATOM 760 O O . HIS A 1 100 ? 10.923 15.397 -8.760 1.00 94.62 100 HIS A O 1
ATOM 766 N N . ARG A 1 101 ? 10.745 13.234 -9.337 1.00 92.81 101 ARG A N 1
ATOM 767 C CA . ARG A 1 101 ? 9.752 12.908 -8.311 1.00 92.81 101 ARG A CA 1
ATOM 768 C C . ARG A 1 101 ? 10.318 13.042 -6.895 1.00 92.81 101 ARG A C 1
ATOM 770 O O . ARG A 1 101 ? 9.637 13.578 -6.029 1.00 92.81 101 ARG A O 1
ATOM 777 N N . ASN A 1 102 ? 11.547 12.580 -6.658 1.00 90.19 102 ASN A N 1
ATOM 778 C CA . ASN A 1 102 ? 12.209 12.754 -5.361 1.00 90.19 102 ASN A CA 1
ATOM 779 C C . ASN A 1 102 ? 12.455 14.234 -5.031 1.00 90.19 102 ASN A C 1
ATOM 781 O O . ASN A 1 102 ? 12.354 14.615 -3.870 1.00 90.19 102 ASN A O 1
ATOM 785 N N . ASP A 1 103 ? 12.714 15.060 -6.047 1.00 94.31 103 ASP A N 1
ATOM 786 C CA . ASP A 1 103 ? 12.850 16.516 -5.915 1.00 94.31 103 ASP A CA 1
ATOM 787 C C . ASP A 1 103 ? 11.483 17.227 -5.737 1.00 94.31 103 ASP A C 1
ATOM 789 O O . ASP A 1 103 ? 11.434 18.441 -5.548 1.00 94.31 103 ASP A O 1
ATOM 793 N N . GLY A 1 104 ? 10.363 16.494 -5.811 1.00 93.06 104 GLY A N 1
ATOM 794 C CA . GLY A 1 104 ? 8.996 17.020 -5.720 1.00 93.06 104 GLY A CA 1
ATOM 795 C C . GLY A 1 104 ? 8.436 17.594 -7.029 1.00 93.06 104 GLY A C 1
ATOM 796 O O . GLY A 1 104 ? 7.263 17.966 -7.089 1.00 93.06 104 GLY A O 1
ATOM 797 N N . ASP A 1 105 ? 9.226 17.624 -8.106 1.00 96.38 105 ASP A N 1
ATOM 798 C CA . ASP A 1 105 ? 8.799 18.074 -9.435 1.00 96.38 105 ASP A CA 1
ATOM 799 C C . ASP A 1 105 ? 8.072 16.948 -10.187 1.00 96.38 105 ASP A C 1
ATOM 801 O O . ASP A 1 105 ? 8.563 16.334 -11.144 1.00 96.38 105 ASP A O 1
ATOM 805 N N . ASN A 1 106 ? 6.853 16.666 -9.733 1.00 96.81 106 ASN A N 1
ATOM 806 C CA . ASN A 1 106 ? 6.015 15.620 -10.309 1.00 96.81 106 ASN A CA 1
ATOM 807 C C . ASN A 1 106 ? 5.620 15.908 -11.770 1.00 96.81 106 ASN A C 1
ATOM 809 O O . ASN A 1 106 ? 5.394 14.975 -12.540 1.00 96.81 106 ASN A O 1
ATOM 813 N N . GLY A 1 107 ? 5.576 17.179 -12.186 1.00 97.50 107 GLY A N 1
ATOM 814 C CA . GLY A 1 107 ? 5.275 17.561 -13.568 1.00 97.50 107 GLY A CA 1
ATOM 815 C C . GLY A 1 107 ? 6.365 17.105 -14.538 1.00 97.50 107 GLY A C 1
ATOM 816 O O . GLY A 1 107 ? 6.076 16.438 -15.538 1.00 97.50 107 GLY A O 1
ATOM 817 N N . ARG A 1 108 ? 7.636 17.393 -14.220 1.00 96.88 108 ARG A N 1
ATOM 818 C CA . ARG A 1 108 ? 8.772 16.899 -15.016 1.00 96.88 108 ARG A CA 1
ATOM 819 C C . ARG A 1 108 ? 8.930 15.388 -14.927 1.00 96.88 108 ARG A C 1
ATOM 821 O O . ARG A 1 108 ? 9.294 14.773 -15.930 1.00 96.88 108 ARG A O 1
ATOM 828 N N . ALA A 1 109 ? 8.615 14.786 -13.778 1.00 97.75 109 ALA A N 1
ATOM 829 C CA . ALA A 1 109 ? 8.605 13.334 -13.643 1.00 97.75 109 ALA A CA 1
ATOM 830 C C . ALA A 1 109 ? 7.648 12.688 -14.658 1.00 97.75 109 ALA A C 1
ATOM 832 O O . ALA A 1 109 ? 8.065 11.810 -15.410 1.00 97.75 109 ALA A O 1
ATOM 833 N N . VAL A 1 110 ? 6.404 13.174 -14.758 1.00 98.50 110 VAL A N 1
ATOM 834 C CA . VAL A 1 110 ? 5.426 12.676 -15.741 1.00 98.50 110 VAL A CA 1
ATOM 835 C C . VAL A 1 110 ? 5.940 12.835 -17.175 1.00 98.50 110 VAL A C 1
ATOM 837 O O . VAL A 1 110 ? 5.922 11.863 -17.928 1.00 98.50 110 VAL A O 1
ATOM 840 N N . ALA A 1 111 ? 6.477 14.003 -17.541 1.00 98.06 111 ALA A N 1
ATOM 841 C CA . ALA A 1 111 ? 6.988 14.242 -18.895 1.00 98.06 111 ALA A CA 1
ATOM 842 C C . ALA A 1 111 ? 8.165 13.318 -19.271 1.00 98.06 111 ALA A C 1
ATOM 844 O O . ALA A 1 111 ? 8.275 12.866 -20.414 1.00 98.06 111 ALA A O 1
ATOM 845 N N . ALA A 1 112 ? 9.056 13.021 -18.323 1.00 96.94 112 ALA A N 1
ATOM 846 C CA . ALA A 1 112 ? 10.143 12.069 -18.530 1.00 96.94 112 ALA A CA 1
ATOM 847 C C . ALA A 1 112 ? 9.623 10.621 -18.628 1.00 96.94 112 ALA A C 1
ATOM 849 O O . ALA A 1 112 ? 10.100 9.851 -19.465 1.00 96.94 112 ALA A O 1
ATOM 850 N N . LEU A 1 113 ? 8.595 10.262 -17.855 1.00 96.50 113 LEU A N 1
ATOM 851 C CA . LEU A 1 113 ? 7.963 8.938 -17.921 1.00 96.50 113 LEU A CA 1
ATOM 852 C C . LEU A 1 113 ? 7.221 8.719 -19.231 1.00 96.50 113 LEU A C 1
ATOM 854 O O . LEU A 1 113 ? 7.317 7.631 -19.788 1.00 96.50 113 LEU A O 1
ATOM 858 N N . ASP A 1 114 ? 6.565 9.743 -19.771 1.00 98.25 114 ASP A N 1
ATOM 859 C CA . ASP A 1 114 ? 5.936 9.672 -21.092 1.00 98.25 114 ASP A CA 1
ATOM 860 C C . ASP A 1 114 ? 6.957 9.334 -22.182 1.00 98.25 114 ASP A C 1
ATOM 862 O O . ASP A 1 114 ? 6.708 8.469 -23.022 1.00 98.25 114 ASP A O 1
ATOM 866 N N . LYS A 1 115 ? 8.154 9.930 -22.120 1.00 97.06 115 LYS A N 1
ATOM 867 C CA . LYS A 1 115 ? 9.263 9.581 -23.022 1.00 97.06 115 LYS A CA 1
ATOM 868 C C . LYS A 1 115 ? 9.754 8.151 -22.792 1.00 97.06 115 LYS A C 1
ATOM 870 O O . LYS A 1 115 ? 9.966 7.422 -23.757 1.00 97.06 115 LYS A O 1
ATOM 875 N N . ALA A 1 116 ? 9.918 7.732 -21.534 1.00 91.12 116 ALA A N 1
ATOM 876 C CA . ALA A 1 116 ? 10.336 6.368 -21.201 1.00 91.12 116 ALA A CA 1
ATOM 877 C C . ALA A 1 116 ? 9.347 5.319 -21.742 1.00 91.12 116 ALA A C 1
ATOM 879 O O . ALA A 1 116 ? 9.762 4.310 -22.310 1.00 91.12 116 ALA A O 1
ATOM 880 N N . ILE A 1 117 ? 8.047 5.589 -21.605 1.00 94.56 117 ILE A N 1
ATOM 881 C CA . ILE A 1 117 ? 6.947 4.742 -22.075 1.00 94.56 117 ILE A CA 1
ATOM 882 C C . ILE A 1 117 ? 6.874 4.730 -23.605 1.00 94.56 117 ILE A C 1
ATOM 884 O O . ILE A 1 117 ? 6.703 3.664 -24.189 1.00 94.56 117 ILE A O 1
ATOM 888 N N . ALA A 1 118 ? 7.057 5.872 -24.273 1.00 95.12 118 ALA A N 1
ATOM 889 C CA . ALA A 1 118 ? 7.085 5.930 -25.736 1.00 95.12 118 ALA A CA 1
ATOM 890 C C . ALA A 1 118 ? 8.236 5.094 -26.323 1.00 95.12 118 ALA A C 1
ATOM 892 O O . ALA A 1 118 ? 8.056 4.387 -27.312 1.00 95.12 118 ALA A O 1
ATOM 893 N N . LEU A 1 119 ? 9.408 5.131 -25.680 1.00 85.94 119 LEU A N 1
ATOM 894 C CA . LEU A 1 119 ? 10.571 4.323 -26.059 1.00 85.94 119 LEU A CA 1
ATOM 895 C C . LEU A 1 119 ? 10.396 2.840 -25.706 1.00 85.94 119 LEU A C 1
ATOM 897 O O . LEU A 1 119 ? 10.973 1.969 -26.360 1.00 85.94 119 LEU A O 1
ATOM 901 N N . ARG A 1 120 ? 9.621 2.544 -24.657 1.00 82.88 120 ARG A N 1
ATOM 902 C CA . ARG A 1 120 ? 9.351 1.185 -24.195 1.00 82.88 120 ARG A CA 1
ATOM 903 C C . ARG A 1 120 ? 7.928 1.053 -23.621 1.00 82.88 120 ARG A C 1
ATOM 905 O O . ARG A 1 120 ? 7.746 1.139 -22.404 1.00 82.88 120 ARG A O 1
ATOM 912 N N . PRO A 1 121 ? 6.935 0.697 -24.455 1.00 85.25 121 PRO A N 1
ATOM 913 C CA . PRO A 1 121 ? 5.546 0.541 -24.007 1.00 85.25 121 PRO A CA 1
ATOM 914 C C . PRO A 1 121 ? 5.322 -0.599 -23.001 1.00 85.25 121 PRO A C 1
ATOM 916 O O . PRO A 1 121 ? 4.317 -0.632 -22.309 1.00 85.25 121 PRO A O 1
ATOM 919 N N . GLY A 1 122 ? 6.252 -1.552 -22.888 1.00 81.19 122 GLY A N 1
ATOM 920 C CA . GLY A 1 122 ? 6.195 -2.653 -21.915 1.00 81.19 122 GLY A CA 1
ATOM 921 C C . GLY A 1 122 ? 6.952 -2.378 -20.610 1.00 81.19 122 GLY A C 1
ATOM 922 O O . GLY A 1 122 ? 7.563 -3.300 -20.066 1.00 81.19 122 GLY A O 1
ATOM 923 N N . PHE A 1 123 ? 7.040 -1.123 -20.162 1.00 80.81 123 PHE A N 1
ATOM 924 C CA . PHE A 1 123 ? 7.805 -0.717 -18.976 1.00 80.81 123 PHE A CA 1
ATOM 925 C C . PHE A 1 123 ? 6.869 -0.469 -17.785 1.00 80.81 123 PHE A C 1
ATOM 927 O O . PHE A 1 123 ? 6.560 0.672 -17.451 1.00 80.81 123 PHE A O 1
ATOM 934 N N . ALA A 1 124 ? 6.416 -1.543 -17.128 1.00 84.25 124 ALA A N 1
ATOM 935 C CA . ALA A 1 124 ? 5.398 -1.457 -16.071 1.00 84.25 124 ALA A CA 1
ATOM 936 C C . ALA A 1 124 ? 5.787 -0.490 -14.938 1.00 84.25 124 ALA A C 1
ATOM 938 O O . ALA A 1 124 ? 4.962 0.307 -14.506 1.00 84.25 124 ALA A O 1
ATOM 939 N N . ALA A 1 125 ? 7.061 -0.484 -14.526 1.00 83.94 125 ALA A N 1
ATOM 940 C CA . ALA A 1 125 ? 7.556 0.447 -13.507 1.00 83.94 125 ALA A CA 1
ATOM 941 C C . ALA A 1 125 ? 7.407 1.921 -13.905 1.00 83.94 125 ALA A C 1
ATOM 943 O O . ALA A 1 125 ? 7.127 2.752 -13.045 1.00 83.94 125 ALA A O 1
ATOM 944 N N . ALA A 1 126 ? 7.565 2.263 -15.190 1.00 88.19 126 ALA A N 1
ATOM 945 C CA . ALA A 1 126 ? 7.358 3.633 -15.650 1.00 88.19 126 ALA A CA 1
ATOM 946 C C . ALA A 1 126 ? 5.881 4.040 -15.544 1.00 88.19 126 ALA A C 1
ATOM 948 O O . ALA A 1 126 ? 5.587 5.153 -15.115 1.00 88.19 126 ALA A O 1
ATOM 949 N N . TYR A 1 127 ? 4.951 3.131 -15.847 1.00 95.62 127 TYR A N 1
ATOM 950 C CA . TYR A 1 127 ? 3.525 3.372 -15.622 1.00 95.62 127 TYR A CA 1
ATOM 951 C C . TYR A 1 127 ? 3.181 3.505 -14.133 1.00 95.62 127 TYR A C 1
ATOM 953 O O . TYR A 1 127 ? 2.492 4.455 -13.765 1.00 95.62 127 TYR A O 1
ATOM 961 N N . THR A 1 128 ? 3.707 2.632 -13.264 1.00 92.38 128 THR A N 1
ATOM 962 C CA . THR A 1 128 ? 3.515 2.737 -11.804 1.00 92.38 128 THR A CA 1
ATOM 963 C C . THR A 1 128 ? 4.037 4.073 -11.274 1.00 92.38 128 THR A C 1
ATOM 965 O O . THR A 1 128 ? 3.312 4.798 -10.596 1.00 92.38 128 THR A O 1
ATOM 968 N N . LEU A 1 129 ? 5.268 4.449 -11.634 1.00 94.31 129 LEU A N 1
ATOM 969 C CA . LEU A 1 129 ? 5.873 5.706 -11.192 1.00 94.31 129 LEU A CA 1
ATOM 970 C C . LEU A 1 129 ? 5.128 6.930 -11.745 1.00 94.31 129 LEU A C 1
ATOM 972 O O . LEU A 1 129 ? 5.031 7.951 -11.063 1.00 94.31 129 LEU A O 1
ATOM 976 N N . LYS A 1 130 ? 4.546 6.816 -12.946 1.00 98.25 130 LYS A N 1
ATOM 977 C CA . LYS A 1 130 ? 3.710 7.866 -13.542 1.00 98.25 130 LYS A CA 1
ATOM 978 C C . LYS A 1 130 ? 2.413 8.019 -12.762 1.00 98.25 130 LYS A C 1
ATOM 980 O O . LYS A 1 130 ? 2.028 9.147 -12.470 1.00 98.25 130 LYS A O 1
ATOM 985 N N . GLY A 1 131 ? 1.781 6.909 -12.382 1.00 98.25 131 GLY A N 1
ATOM 986 C CA . GLY A 1 131 ? 0.600 6.912 -11.522 1.00 98.25 131 GLY A CA 1
ATOM 987 C C . GLY A 1 131 ? 0.868 7.595 -10.182 1.00 98.25 131 GLY A C 1
ATOM 988 O O . GLY A 1 131 ? 0.112 8.478 -9.783 1.00 98.25 131 GLY A O 1
ATOM 989 N N . LEU A 1 132 ? 1.995 7.275 -9.537 1.00 97.38 132 LEU A N 1
ATOM 990 C CA . LEU A 1 132 ? 2.422 7.935 -8.299 1.00 97.38 132 LEU A CA 1
ATOM 991 C C . LEU A 1 132 ? 2.596 9.449 -8.485 1.00 97.38 132 LEU A C 1
ATOM 993 O O . LEU A 1 132 ? 2.007 10.224 -7.739 1.00 97.38 132 LEU A O 1
ATOM 997 N N . ALA A 1 133 ? 3.348 9.879 -9.503 1.00 97.94 133 ALA A N 1
ATOM 998 C CA . ALA A 1 133 ? 3.566 11.301 -9.774 1.00 97.94 133 ALA A CA 1
ATOM 999 C C . ALA A 1 133 ? 2.255 12.049 -10.095 1.00 97.94 133 ALA A C 1
ATOM 1001 O O . ALA A 1 133 ? 2.048 13.165 -9.628 1.00 97.94 133 ALA A O 1
ATOM 1002 N N . LEU A 1 134 ? 1.338 11.436 -10.853 1.00 98.44 134 LEU A N 1
ATOM 1003 C CA . 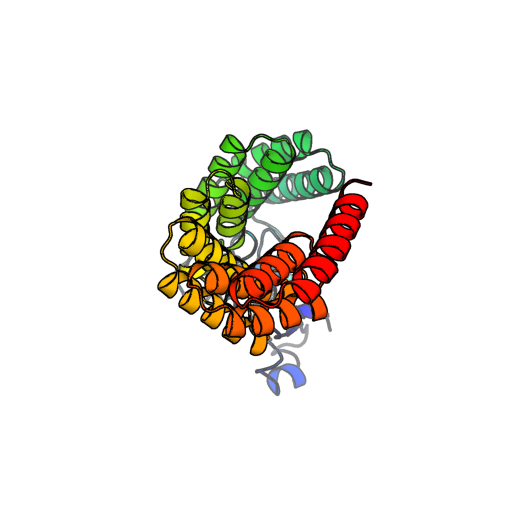LEU A 1 134 ? 0.025 12.014 -11.161 1.00 98.44 134 LEU A CA 1
ATOM 1004 C C . LEU A 1 134 ? -0.860 12.142 -9.920 1.00 98.44 134 LEU A C 1
ATOM 1006 O O . LEU A 1 134 ? -1.527 13.161 -9.748 1.00 98.44 134 LEU A O 1
ATOM 1010 N N . ARG A 1 135 ? -0.847 11.139 -9.038 1.00 97.06 135 ARG A N 1
ATOM 1011 C CA . ARG A 1 135 ? -1.563 11.199 -7.762 1.00 97.06 135 ARG A CA 1
ATOM 1012 C C . ARG A 1 135 ? -1.018 12.322 -6.887 1.00 97.06 135 ARG A C 1
ATOM 1014 O O . ARG A 1 135 ? -1.804 13.069 -6.317 1.00 97.06 135 ARG A O 1
ATOM 1021 N N . ASP A 1 136 ? 0.302 12.463 -6.820 1.00 95.56 136 ASP A N 1
ATOM 1022 C CA . ASP A 1 136 ? 0.958 13.511 -6.035 1.00 95.56 136 ASP A CA 1
ATOM 1023 C C . ASP A 1 136 ? 0.699 14.923 -6.631 1.00 95.56 136 ASP A C 1
ATOM 1025 O O . ASP A 1 136 ? 0.826 15.924 -5.933 1.00 95.56 136 ASP A O 1
ATOM 1029 N N . LEU A 1 137 ? 0.252 15.015 -7.895 1.00 97.12 137 LEU A N 1
ATOM 1030 C CA . LEU A 1 137 ? -0.294 16.228 -8.535 1.00 97.12 137 LEU A CA 1
ATOM 1031 C C . LEU A 1 137 ? -1.814 16.417 -8.338 1.00 97.12 137 LEU A C 1
ATOM 1033 O O . LEU A 1 137 ? -2.390 17.340 -8.911 1.00 97.12 137 LEU A O 1
ATOM 1037 N N . GLY A 1 138 ? -2.493 15.528 -7.608 1.00 95.44 138 GLY A N 1
ATOM 1038 C CA . GLY A 1 138 ? -3.953 15.542 -7.432 1.00 95.44 138 GLY A CA 1
ATOM 1039 C C . GLY A 1 138 ? -4.753 15.036 -8.642 1.00 95.44 138 GLY A C 1
ATOM 1040 O O . GLY A 1 138 ? -5.983 15.075 -8.644 1.00 95.44 138 GLY A O 1
ATOM 1041 N N . ARG A 1 139 ? -4.087 14.518 -9.681 1.00 97.75 139 ARG A N 1
ATOM 1042 C CA . ARG A 1 139 ? -4.722 13.993 -10.901 1.00 97.75 139 ARG A CA 1
ATOM 1043 C C . ARG A 1 139 ? -5.128 12.530 -10.718 1.00 97.75 139 ARG A C 1
ATOM 1045 O O . ARG A 1 139 ? -4.626 11.639 -11.402 1.00 97.75 139 ARG A O 1
ATOM 1052 N N . HIS A 1 140 ? -6.033 12.274 -9.774 1.00 96.31 140 HIS A N 1
ATOM 1053 C CA . HIS A 1 140 ? -6.431 10.916 -9.380 1.00 96.31 140 HIS A CA 1
ATOM 1054 C C . HIS A 1 140 ? -6.964 10.038 -10.532 1.00 96.31 140 HIS A C 1
ATOM 1056 O O . HIS A 1 140 ? -6.528 8.889 -10.616 1.00 96.31 140 HIS A O 1
ATOM 1062 N N . PRO A 1 141 ? -7.828 10.521 -11.452 1.00 97.31 141 PRO A N 1
ATOM 1063 C CA . PRO A 1 141 ? -8.299 9.697 -12.571 1.00 97.31 141 PRO A CA 1
ATOM 1064 C C . PRO A 1 141 ? -7.167 9.262 -13.511 1.00 97.31 141 PRO A C 1
ATOM 1066 O O . PRO A 1 141 ? -7.090 8.097 -13.898 1.00 97.31 141 PRO A O 1
ATOM 1069 N N . ASP A 1 142 ? -6.241 10.175 -13.819 1.00 98.06 142 ASP A N 1
ATOM 1070 C CA . ASP A 1 142 ? -5.090 9.880 -14.677 1.00 98.06 142 ASP A CA 1
ATOM 1071 C C . ASP A 1 142 ? -4.111 8.917 -13.991 1.00 98.06 142 ASP A C 1
ATOM 1073 O O . ASP A 1 142 ? -3.510 8.061 -14.642 1.00 98.06 142 ASP A O 1
ATOM 1077 N N . ALA A 1 143 ? -3.959 9.038 -12.667 1.00 98.38 143 ALA A N 1
ATOM 1078 C CA . ALA A 1 143 ? -3.157 8.116 -11.874 1.00 98.38 143 ALA A CA 1
ATOM 1079 C C . ALA A 1 143 ? -3.720 6.691 -11.933 1.00 98.38 143 ALA A C 1
ATOM 1081 O O . ALA A 1 143 ? -2.974 5.753 -12.208 1.00 98.38 143 ALA A O 1
ATOM 1082 N N . VAL A 1 144 ? -5.038 6.536 -11.751 1.00 98.31 144 VAL A N 1
ATOM 1083 C CA . VAL A 1 144 ? -5.730 5.245 -11.887 1.00 98.31 144 VAL A CA 1
ATOM 1084 C C . VAL A 1 144 ? -5.506 4.651 -13.277 1.00 98.31 144 VAL A C 1
ATOM 1086 O O . VAL A 1 144 ? -5.112 3.492 -13.369 1.00 98.31 144 VAL A O 1
ATOM 1089 N N . ALA A 1 145 ? -5.646 5.446 -14.343 1.00 98.31 145 ALA A N 1
ATOM 1090 C CA . ALA A 1 145 ? -5.388 4.983 -15.707 1.00 98.31 145 ALA A CA 1
ATOM 1091 C C . ALA A 1 145 ? -3.930 4.524 -15.913 1.00 98.31 145 ALA A C 1
ATOM 1093 O O . ALA A 1 145 ? -3.675 3.517 -16.574 1.00 98.31 145 ALA A O 1
ATOM 1094 N N . ALA A 1 146 ? -2.954 5.223 -15.324 1.00 98.31 146 ALA A N 1
ATOM 1095 C CA . ALA A 1 146 ? -1.556 4.801 -15.368 1.00 98.31 146 ALA A CA 1
ATOM 1096 C C . ALA A 1 146 ? -1.325 3.487 -14.598 1.00 98.31 146 ALA A C 1
ATOM 1098 O O . ALA A 1 146 ? -0.613 2.613 -15.094 1.00 98.31 146 ALA A O 1
ATOM 1099 N N . PHE A 1 147 ? -1.953 3.303 -13.432 1.00 98.12 147 PHE A N 1
ATOM 1100 C CA . PHE A 1 147 ? -1.892 2.033 -12.703 1.00 98.12 147 PHE A CA 1
ATOM 1101 C C . PHE A 1 147 ? -2.569 0.892 -13.467 1.00 98.12 147 PHE A C 1
ATOM 1103 O O . PHE A 1 147 ? -2.029 -0.209 -13.496 1.00 98.12 147 PHE A O 1
ATOM 1110 N N . ASP A 1 148 ? -3.684 1.149 -14.149 1.00 98.31 148 ASP A N 1
ATOM 1111 C CA . ASP A 1 148 ? -4.340 0.160 -15.010 1.00 98.31 148 ASP A CA 1
ATOM 1112 C C . ASP A 1 148 ? -3.435 -0.292 -16.154 1.00 98.31 148 ASP A C 1
ATOM 1114 O O . ASP A 1 148 ? -3.318 -1.490 -16.414 1.00 98.31 148 ASP A O 1
ATOM 1118 N N . MET A 1 149 ? -2.709 0.638 -16.778 1.00 97.50 149 MET A N 1
ATOM 1119 C CA . MET A 1 149 ? -1.693 0.285 -17.769 1.00 97.50 149 MET A CA 1
ATOM 1120 C C . MET A 1 149 ? -0.546 -0.523 -17.154 1.00 97.50 149 MET A C 1
ATOM 1122 O O . MET A 1 149 ? -0.102 -1.499 -17.756 1.00 97.50 149 MET A O 1
ATOM 1126 N N . ALA A 1 150 ? -0.087 -0.176 -15.948 1.00 91.00 150 ALA A N 1
ATOM 1127 C CA . ALA A 1 150 ? 0.938 -0.952 -15.251 1.00 91.00 150 ALA A CA 1
ATOM 1128 C C . ALA A 1 150 ? 0.479 -2.394 -14.975 1.00 91.00 150 ALA A C 1
ATOM 1130 O O . ALA A 1 150 ? 1.252 -3.318 -15.210 1.00 91.00 150 ALA A O 1
ATOM 1131 N N . ILE A 1 151 ? -0.773 -2.584 -14.541 1.00 91.75 151 ILE A N 1
ATOM 1132 C CA . ILE A 1 151 ? -1.387 -3.897 -14.281 1.00 91.75 151 ILE A CA 1
ATOM 1133 C C . ILE A 1 151 ? -1.619 -4.668 -15.588 1.00 91.75 151 ILE A C 1
ATOM 1135 O O . ILE A 1 151 ? -1.412 -5.876 -15.641 1.00 91.75 151 ILE A O 1
ATOM 1139 N N . SER A 1 152 ? -2.013 -3.989 -16.667 1.00 92.25 152 SER A N 1
ATOM 1140 C CA . SER A 1 152 ? -2.175 -4.623 -17.979 1.00 92.25 152 SER A CA 1
ATOM 1141 C C . SER A 1 152 ? -0.843 -5.108 -18.553 1.00 92.25 152 SER A C 1
ATOM 1143 O O . SER A 1 152 ? -0.811 -6.138 -19.225 1.00 92.25 152 SER A O 1
ATOM 1145 N N . VAL A 1 153 ? 0.244 -4.363 -18.332 1.00 80.75 153 VAL A N 1
ATOM 1146 C CA . VAL A 1 153 ? 1.599 -4.746 -18.764 1.00 80.75 153 VAL A CA 1
ATOM 1147 C C . VAL A 1 153 ? 2.194 -5.807 -17.835 1.00 80.75 153 VAL A C 1
ATOM 1149 O O . VAL A 1 153 ? 2.928 -6.682 -18.297 1.00 80.75 153 VAL A O 1
ATOM 1152 N N . ASP A 1 154 ? 1.897 -5.730 -16.538 1.00 78.19 154 ASP A N 1
ATOM 1153 C CA . ASP A 1 154 ? 2.327 -6.674 -15.510 1.00 78.19 154 ASP A CA 1
ATOM 1154 C C . ASP A 1 154 ? 1.166 -7.069 -14.583 1.00 78.19 154 ASP A C 1
ATOM 1156 O O . ASP A 1 154 ? 0.936 -6.420 -13.555 1.00 78.19 154 ASP A O 1
ATOM 1160 N N . PRO A 1 155 ? 0.465 -8.173 -14.894 1.00 82.31 155 PRO A N 1
ATOM 1161 C CA . PRO A 1 155 ? -0.642 -8.652 -14.071 1.00 82.31 155 PRO A CA 1
ATOM 1162 C C . PRO A 1 155 ? -0.246 -9.080 -12.650 1.00 82.31 155 PRO A C 1
ATOM 1164 O O . PRO A 1 155 ? -1.127 -9.357 -11.844 1.00 82.31 155 PRO A O 1
ATOM 1167 N N . LEU A 1 156 ? 1.052 -9.160 -12.327 1.00 82.44 156 LEU A N 1
ATOM 1168 C CA . LEU A 1 156 ? 1.556 -9.508 -10.993 1.00 82.44 156 LEU A CA 1
ATOM 1169 C C . LEU A 1 156 ? 2.064 -8.286 -10.211 1.00 82.44 156 LEU A C 1
ATOM 1171 O O . LEU A 1 156 ? 2.628 -8.442 -9.123 1.00 82.44 156 LEU A O 1
ATOM 1175 N N . ASN A 1 157 ? 1.875 -7.072 -10.735 1.00 78.56 157 ASN A N 1
ATOM 1176 C CA . ASN A 1 157 ? 2.338 -5.839 -10.108 1.00 78.56 157 ASN A CA 1
ATOM 1177 C C . ASN A 1 157 ? 1.453 -5.433 -8.917 1.00 78.56 157 ASN A C 1
ATOM 1179 O O . ASN A 1 157 ? 0.576 -4.573 -9.017 1.00 78.56 157 ASN A O 1
ATOM 1183 N N . ILE A 1 158 ? 1.720 -6.061 -7.767 1.00 85.94 158 ILE A N 1
ATOM 1184 C CA . ILE A 1 158 ? 1.043 -5.800 -6.486 1.00 85.94 158 ILE A CA 1
ATOM 1185 C C . ILE A 1 158 ? 1.143 -4.321 -6.090 1.00 85.94 158 ILE A C 1
ATOM 1187 O O . ILE A 1 158 ? 0.194 -3.782 -5.528 1.00 85.94 158 ILE A O 1
ATOM 1191 N N . GLU A 1 159 ? 2.266 -3.658 -6.385 1.00 85.75 159 GLU A N 1
ATOM 1192 C CA . GLU A 1 159 ? 2.461 -2.239 -6.072 1.00 85.75 159 GLU A CA 1
ATOM 1193 C C . GLU A 1 159 ? 1.459 -1.372 -6.840 1.00 85.75 159 GLU A C 1
ATOM 1195 O O . GLU A 1 159 ? 0.720 -0.614 -6.224 1.00 85.75 159 GLU A O 1
ATOM 1200 N N . ALA A 1 160 ? 1.329 -1.546 -8.158 1.00 88.94 160 ALA A N 1
ATOM 1201 C CA . ALA A 1 160 ? 0.340 -0.808 -8.946 1.00 88.94 160 ALA A CA 1
ATOM 1202 C C . ALA A 1 160 ? -1.103 -1.059 -8.471 1.00 88.94 160 ALA A C 1
ATOM 1204 O O . ALA A 1 160 ? -1.897 -0.123 -8.401 1.00 88.94 160 ALA A O 1
ATOM 1205 N N . MET A 1 161 ? -1.440 -2.300 -8.103 1.00 94.12 161 MET A N 1
ATOM 1206 C CA . MET A 1 161 ? -2.757 -2.642 -7.548 1.00 94.12 161 MET A CA 1
ATOM 1207 C C . MET A 1 161 ? -3.010 -1.946 -6.203 1.00 94.12 161 MET A C 1
ATOM 1209 O O . MET A 1 161 ? -4.074 -1.361 -5.994 1.00 94.12 161 MET A O 1
ATOM 1213 N N . ALA A 1 162 ? -2.024 -1.966 -5.304 1.00 90.62 162 ALA A N 1
ATOM 1214 C CA . ALA A 1 162 ? -2.105 -1.309 -4.005 1.00 90.62 162 ALA A CA 1
ATOM 1215 C C . ALA A 1 162 ? -2.230 0.214 -4.143 1.00 90.62 162 ALA A C 1
ATOM 1217 O O . ALA A 1 162 ? -3.086 0.824 -3.506 1.00 90.62 162 ALA A O 1
ATOM 1218 N N . GLU A 1 163 ? -1.423 0.822 -5.010 1.00 93.94 163 GLU A N 1
ATOM 1219 C CA . GLU A 1 163 ? -1.425 2.265 -5.244 1.00 93.94 163 GLU A CA 1
ATOM 1220 C C . GLU A 1 163 ? -2.707 2.733 -5.947 1.00 93.94 163 GLU A C 1
ATOM 1222 O O . GLU A 1 163 ? -3.244 3.797 -5.620 1.00 93.94 163 GLU A O 1
ATOM 1227 N N . LYS A 1 164 ? -3.280 1.908 -6.835 1.00 96.50 164 LYS A N 1
ATOM 1228 C CA . LYS A 1 164 ? -4.630 2.119 -7.377 1.00 96.50 164 LYS A CA 1
ATOM 1229 C C . LYS A 1 164 ? -5.675 2.120 -6.257 1.00 96.50 164 LYS A C 1
ATOM 1231 O O . LYS A 1 164 ? -6.481 3.046 -6.177 1.00 96.50 164 LYS A O 1
ATOM 1236 N N . GLY A 1 165 ? -5.628 1.130 -5.363 1.00 94.25 165 GLY A N 1
ATOM 1237 C CA . GLY A 1 165 ? -6.523 1.046 -4.205 1.00 94.25 165 GLY A CA 1
ATOM 1238 C C . GLY A 1 165 ? -6.395 2.247 -3.265 1.00 94.25 165 GLY A C 1
ATOM 1239 O O . GLY A 1 165 ? -7.396 2.823 -2.841 1.00 94.25 165 GLY A O 1
ATOM 1240 N N . TRP A 1 166 ? -5.165 2.683 -2.989 1.00 91.56 166 TRP A N 1
ATOM 1241 C CA . TRP A 1 166 ? -4.887 3.893 -2.214 1.00 91.56 166 TRP A CA 1
ATOM 1242 C C . TRP A 1 166 ? -5.445 5.153 -2.879 1.00 91.56 166 TRP A C 1
ATOM 1244 O O . TRP A 1 166 ? -6.001 6.014 -2.202 1.00 91.56 166 TRP A O 1
ATOM 1254 N N . THR A 1 167 ? -5.325 5.253 -4.204 1.00 95.19 167 THR A N 1
ATOM 1255 C CA . THR A 1 167 ? -5.786 6.413 -4.980 1.00 95.19 167 THR A CA 1
ATOM 1256 C C . THR A 1 167 ? -7.305 6.571 -4.940 1.00 95.19 167 THR A C 1
ATOM 1258 O O . THR A 1 167 ? -7.788 7.699 -4.887 1.00 95.19 167 THR A O 1
ATOM 1261 N N . PHE A 1 168 ? -8.063 5.472 -4.901 1.00 93.44 168 PHE A N 1
ATOM 1262 C CA . PHE A 1 168 ? -9.506 5.521 -4.636 1.00 93.44 168 PHE A CA 1
ATOM 1263 C C . PHE A 1 168 ? -9.827 5.963 -3.201 1.00 93.44 168 PHE A C 1
ATOM 1265 O O . PHE A 1 168 ? -10.786 6.705 -2.967 1.00 93.44 168 PHE A O 1
ATOM 1272 N N . GLY A 1 169 ? -9.008 5.527 -2.240 1.00 84.31 169 GLY A N 1
ATOM 1273 C CA . GLY A 1 169 ? -9.085 5.948 -0.846 1.00 84.31 169 GLY A CA 1
ATOM 1274 C C . GLY A 1 169 ? -10.426 5.628 -0.176 1.00 84.31 169 GLY A C 1
ATOM 1275 O O . GLY A 1 169 ? -11.167 4.736 -0.585 1.00 84.31 169 GLY A O 1
ATOM 1276 N N . GLN A 1 170 ? -10.745 6.380 0.879 1.00 79.00 170 GLN A N 1
ATOM 1277 C CA . GLN A 1 170 ? -11.987 6.211 1.650 1.00 79.00 170 GLN A CA 1
ATOM 1278 C C . GLN A 1 170 ? -13.234 6.745 0.929 1.00 79.00 170 GLN A C 1
ATOM 1280 O O . GLN A 1 170 ? -14.351 6.419 1.318 1.00 79.00 170 GLN A O 1
ATOM 1285 N N . GLN A 1 171 ? -13.062 7.571 -0.107 1.00 85.94 171 GLN A N 1
ATOM 1286 C CA . GLN A 1 171 ? -14.177 8.157 -0.859 1.00 85.94 171 GLN A CA 1
ATOM 1287 C C . GLN A 1 171 ? -14.800 7.155 -1.837 1.00 85.94 171 GLN A C 1
ATOM 1289 O O . GLN A 1 171 ? -15.977 7.261 -2.167 1.00 85.94 171 GLN A O 1
ATOM 1294 N N . GLN A 1 172 ? -14.014 6.177 -2.295 1.00 90.00 172 GLN A N 1
ATOM 1295 C CA . GLN A 1 172 ? -14.439 5.138 -3.232 1.00 90.00 172 GLN A CA 1
ATOM 1296 C C . GLN A 1 172 ? -14.069 3.747 -2.685 1.00 90.00 172 GLN A C 1
ATOM 1298 O O . GLN A 1 172 ? -13.256 3.032 -3.276 1.00 90.00 172 GLN A O 1
ATOM 1303 N N . PRO A 1 173 ? -14.643 3.345 -1.533 1.00 86.94 173 PRO A N 1
ATOM 1304 C CA . PRO A 1 173 ? -14.207 2.161 -0.792 1.00 86.94 173 PRO A CA 1
ATOM 1305 C C . PRO A 1 173 ? -14.429 0.852 -1.561 1.00 86.94 173 PRO A C 1
ATOM 1307 O O . PRO A 1 173 ? -13.658 -0.090 -1.401 1.00 86.94 173 PRO A O 1
ATOM 1310 N N . VAL A 1 174 ? -15.450 0.791 -2.422 1.00 90.31 174 VAL A N 1
ATOM 1311 C CA . VAL A 1 174 ? -15.745 -0.393 -3.245 1.00 90.31 174 VAL A CA 1
ATOM 1312 C C . VAL A 1 174 ? -14.676 -0.584 -4.323 1.00 90.31 174 VAL A C 1
ATOM 1314 O O . VAL A 1 174 ? -14.148 -1.681 -4.488 1.00 90.31 174 VAL A O 1
ATOM 1317 N N . GLN A 1 175 ? -14.302 0.488 -5.023 1.00 94.25 175 GLN A N 1
ATOM 1318 C CA . GLN A 1 175 ? -13.245 0.461 -6.031 1.00 94.25 175 GLN A CA 1
ATOM 1319 C C . GLN A 1 175 ? -11.867 0.226 -5.398 1.00 94.25 175 GLN A C 1
ATOM 1321 O O . GLN A 1 175 ? -11.057 -0.526 -5.945 1.00 94.25 175 GLN A O 1
ATOM 1326 N N . ALA A 1 176 ? -11.617 0.819 -4.224 1.00 92.19 176 ALA A N 1
ATOM 1327 C CA . ALA A 1 176 ? -10.413 0.562 -3.445 1.00 92.19 176 ALA A CA 1
ATOM 1328 C C . ALA A 1 176 ? -10.301 -0.926 -3.088 1.00 92.19 176 ALA A C 1
ATOM 1330 O O . ALA A 1 176 ? -9.264 -1.539 -3.340 1.00 92.19 176 ALA A O 1
ATOM 1331 N N . LEU A 1 177 ? -11.381 -1.519 -2.563 1.00 92.12 177 LEU A N 1
ATOM 1332 C CA . LEU A 1 177 ? -11.434 -2.940 -2.231 1.00 92.12 177 LEU A CA 1
ATOM 1333 C C . LEU A 1 177 ? -11.138 -3.817 -3.447 1.00 92.12 177 LEU A C 1
ATOM 1335 O O . LEU A 1 177 ? -10.280 -4.683 -3.343 1.00 92.12 177 LEU A O 1
ATOM 1339 N N . ALA A 1 178 ? -11.768 -3.560 -4.595 1.00 95.00 178 ALA A N 1
ATOM 1340 C CA . ALA A 1 178 ? -11.535 -4.346 -5.806 1.00 95.00 178 ALA A CA 1
ATOM 1341 C C . ALA A 1 178 ? -10.049 -4.352 -6.220 1.00 95.00 178 ALA A C 1
ATOM 1343 O O . ALA A 1 178 ? -9.495 -5.399 -6.553 1.00 95.00 178 ALA A O 1
ATOM 1344 N N . ALA A 1 179 ? -9.369 -3.204 -6.140 1.00 94.94 179 ALA A N 1
ATOM 1345 C CA . ALA A 1 179 ? -7.936 -3.121 -6.428 1.00 94.94 179 ALA A CA 1
ATOM 1346 C C . ALA A 1 179 ? -7.086 -3.907 -5.407 1.00 94.94 179 ALA A C 1
ATOM 1348 O O . ALA A 1 179 ? -6.144 -4.608 -5.781 1.00 94.94 179 ALA A O 1
ATOM 1349 N N . TYR A 1 180 ? -7.439 -3.853 -4.121 1.00 92.44 180 TYR A N 1
ATOM 1350 C CA . TYR A 1 180 ? -6.770 -4.641 -3.083 1.00 92.44 180 TYR A CA 1
ATOM 1351 C C . TYR A 1 180 ? -7.064 -6.146 -3.177 1.00 92.44 180 TYR A C 1
ATOM 1353 O O . TYR A 1 180 ? -6.191 -6.951 -2.862 1.00 92.44 180 TYR A O 1
ATOM 1361 N N . GLU A 1 181 ? -8.243 -6.549 -3.651 1.00 93.94 181 GLU A N 1
ATOM 1362 C CA . GLU A 1 181 ? -8.581 -7.951 -3.911 1.00 93.94 181 GLU A CA 1
ATOM 1363 C C . GLU A 1 181 ? -7.741 -8.525 -5.055 1.00 93.94 181 GLU A C 1
ATOM 1365 O O . GLU A 1 181 ? -7.253 -9.650 -4.940 1.00 93.94 181 GLU A O 1
ATOM 1370 N N . MET A 1 182 ? -7.472 -7.735 -6.103 1.00 93.25 182 MET A N 1
ATOM 1371 C CA . MET A 1 182 ? -6.500 -8.113 -7.137 1.00 93.25 182 MET A CA 1
ATOM 1372 C C . MET A 1 182 ? -5.112 -8.348 -6.526 1.00 93.25 182 MET A C 1
ATOM 1374 O O . MET A 1 182 ? -4.489 -9.376 -6.787 1.00 93.25 182 MET A O 1
ATOM 1378 N N . ALA A 1 183 ? -4.651 -7.448 -5.651 1.00 90.94 183 ALA A N 1
ATOM 1379 C CA . ALA A 1 183 ? -3.367 -7.599 -4.966 1.00 90.94 183 ALA A CA 1
ATOM 1380 C C . ALA A 1 183 ? -3.324 -8.853 -4.070 1.00 90.94 183 ALA A C 1
ATOM 1382 O O . ALA A 1 183 ? -2.328 -9.577 -4.060 1.00 90.94 183 ALA A O 1
ATOM 1383 N N . MET A 1 184 ? -4.413 -9.145 -3.352 1.00 90.94 184 MET A N 1
ATOM 1384 C CA . MET A 1 184 ? -4.548 -10.335 -2.504 1.00 90.94 184 MET A CA 1
ATOM 1385 C C . MET A 1 184 ? -4.611 -11.640 -3.296 1.00 90.94 184 MET A C 1
ATOM 1387 O O . MET A 1 184 ? -4.166 -12.669 -2.789 1.00 90.94 184 MET A O 1
ATOM 1391 N N . ALA A 1 185 ? -5.147 -11.615 -4.518 1.00 91.25 185 ALA A N 1
ATOM 1392 C CA . ALA A 1 185 ? -5.131 -12.775 -5.402 1.00 91.25 185 ALA A CA 1
ATOM 1393 C C . ALA A 1 185 ? -3.695 -13.173 -5.786 1.00 91.25 185 ALA A C 1
ATOM 1395 O O . ALA A 1 185 ? -3.418 -14.357 -5.972 1.00 91.25 185 ALA A O 1
ATOM 1396 N N . VAL A 1 186 ? -2.775 -12.201 -5.855 1.00 83.25 186 VAL A N 1
ATOM 1397 C CA . VAL A 1 186 ? -1.348 -12.439 -6.126 1.00 83.25 186 VAL A CA 1
ATOM 1398 C C . VAL A 1 186 ? -0.565 -12.749 -4.843 1.00 83.25 186 VAL A C 1
ATOM 1400 O O . VAL A 1 186 ? 0.217 -13.697 -4.818 1.00 83.25 186 VAL A O 1
ATOM 1403 N N . GLU A 1 187 ? -0.766 -11.984 -3.765 1.00 85.56 187 GLU A N 1
ATOM 1404 C CA . GLU A 1 187 ? -0.138 -12.227 -2.458 1.00 85.56 187 GLU A CA 1
ATOM 1405 C C . GLU A 1 187 ? -1.177 -12.172 -1.323 1.00 85.56 187 GLU A C 1
ATOM 1407 O O . GLU A 1 187 ? -1.485 -11.101 -0.786 1.00 85.56 187 GLU A O 1
ATOM 1412 N N . PRO A 1 188 ? -1.687 -13.340 -0.890 1.00 87.44 188 PRO A N 1
ATOM 1413 C CA . PRO A 1 188 ? -2.714 -13.432 0.149 1.00 87.44 188 PRO A CA 1
ATOM 1414 C C . PRO A 1 188 ? -2.306 -12.865 1.517 1.00 87.44 188 PRO A C 1
ATOM 1416 O O . PRO A 1 188 ? -3.172 -12.576 2.349 1.00 87.44 188 PRO A O 1
ATOM 1419 N N . ARG A 1 189 ? -0.999 -12.706 1.779 1.00 87.94 189 ARG A N 1
ATOM 1420 C CA . ARG A 1 189 ? -0.464 -12.160 3.041 1.00 87.94 189 ARG A CA 1
ATOM 1421 C C . ARG A 1 189 ? -0.204 -10.653 2.975 1.00 87.94 189 ARG A C 1
ATOM 1423 O O . ARG A 1 189 ? 0.587 -10.136 3.767 1.00 87.94 189 ARG A O 1
ATOM 1430 N N . PHE A 1 190 ? -0.836 -9.943 2.041 1.00 87.31 190 PHE A N 1
ATOM 1431 C CA . PHE A 1 190 ? -0.762 -8.488 1.971 1.00 87.31 190 PHE A CA 1
ATOM 1432 C C . PHE A 1 190 ? -1.605 -7.834 3.069 1.00 87.31 190 PHE A C 1
ATOM 1434 O O . PHE A 1 190 ? -2.829 -7.744 2.979 1.00 87.31 190 PHE A O 1
ATOM 1441 N N . LEU A 1 191 ? -0.933 -7.378 4.130 1.00 90.06 191 LEU A N 1
ATOM 1442 C CA . LEU A 1 191 ? -1.599 -6.981 5.371 1.00 90.06 191 LEU A CA 1
ATOM 1443 C C . LEU A 1 191 ? -2.504 -5.755 5.200 1.00 90.06 191 LEU A C 1
ATOM 1445 O O . LEU A 1 191 ? -3.609 -5.727 5.741 1.00 90.06 191 LEU A O 1
ATOM 1449 N N . LEU A 1 192 ? -2.058 -4.763 4.422 1.00 88.25 192 LEU A N 1
ATOM 1450 C CA . LEU A 1 192 ? -2.845 -3.560 4.140 1.00 88.25 192 LEU A CA 1
ATOM 1451 C C . LEU A 1 192 ? -4.165 -3.909 3.440 1.00 88.25 192 LEU A C 1
ATOM 1453 O O . LEU A 1 192 ? -5.213 -3.411 3.838 1.00 88.25 192 LEU A O 1
ATOM 1457 N N . ALA A 1 193 ? -4.126 -4.796 2.445 1.00 90.25 193 ALA A N 1
ATOM 1458 C CA . ALA A 1 193 ? -5.319 -5.213 1.718 1.00 90.25 193 ALA A CA 1
ATOM 1459 C C . ALA A 1 193 ? -6.326 -5.941 2.622 1.00 90.25 193 ALA A C 1
ATOM 1461 O O . ALA A 1 193 ? -7.520 -5.647 2.579 1.00 90.25 193 ALA A O 1
ATOM 1462 N N . GLN A 1 194 ? -5.847 -6.819 3.511 1.00 91.81 194 GLN A N 1
ATOM 1463 C CA . GLN A 1 194 ? -6.705 -7.514 4.479 1.00 91.81 194 GLN A CA 1
ATOM 1464 C C . GLN A 1 194 ? -7.363 -6.539 5.473 1.00 91.81 194 GLN A C 1
ATOM 1466 O O . GLN A 1 194 ? -8.554 -6.656 5.770 1.00 91.81 194 GLN A O 1
ATOM 1471 N N . LEU A 1 195 ? -6.616 -5.534 5.946 1.00 92.38 195 LEU A N 1
ATOM 1472 C CA . LEU A 1 195 ? -7.144 -4.471 6.808 1.00 92.38 195 LEU A CA 1
ATOM 1473 C C . LEU A 1 195 ? -8.224 -3.640 6.092 1.00 92.38 195 LEU A C 1
ATOM 1475 O O . LEU A 1 195 ? -9.280 -3.362 6.669 1.00 92.38 195 LEU A O 1
ATOM 1479 N N . VAL A 1 196 ? -7.980 -3.251 4.834 1.00 91.69 196 VAL A N 1
ATOM 1480 C CA . VAL A 1 196 ? -8.951 -2.490 4.031 1.00 91.69 196 VAL A CA 1
ATOM 1481 C C . VAL A 1 196 ? -10.209 -3.317 3.794 1.00 91.69 196 VAL A C 1
ATOM 1483 O O . VAL A 1 196 ? -11.307 -2.804 3.993 1.00 91.69 196 VAL A O 1
ATOM 1486 N N . ARG A 1 197 ? -10.076 -4.608 3.477 1.00 93.25 197 ARG A N 1
ATOM 1487 C CA . ARG A 1 197 ? -11.215 -5.522 3.343 1.00 93.25 197 ARG A CA 1
ATOM 1488 C C . ARG A 1 197 ? -12.088 -5.544 4.593 1.00 93.25 197 ARG A C 1
ATOM 1490 O O . ARG A 1 197 ? -13.298 -5.363 4.479 1.00 93.25 197 ARG A O 1
ATOM 1497 N N . ALA A 1 198 ? -11.496 -5.717 5.775 1.00 95.25 198 ALA A N 1
ATOM 1498 C CA . ALA A 1 198 ? -12.246 -5.687 7.030 1.00 95.25 198 ALA A CA 1
ATOM 1499 C C . ALA A 1 198 ? -12.965 -4.343 7.240 1.00 95.25 198 ALA A C 1
ATOM 1501 O O . ALA A 1 198 ? -14.135 -4.310 7.616 1.00 95.25 198 ALA A O 1
ATOM 1502 N N . THR A 1 199 ? -12.286 -3.236 6.934 1.00 93.25 199 THR A N 1
ATOM 1503 C CA . THR A 1 199 ? -12.850 -1.884 7.047 1.00 93.25 199 THR A CA 1
ATOM 1504 C C . THR A 1 199 ? -14.048 -1.689 6.113 1.00 93.25 199 THR A C 1
ATOM 1506 O O . THR A 1 199 ? -15.099 -1.237 6.557 1.00 93.25 199 THR A O 1
ATOM 1509 N N . VAL A 1 200 ? -13.930 -2.079 4.841 1.00 91.88 200 VAL A N 1
ATOM 1510 C CA . VAL A 1 200 ? -15.009 -1.932 3.851 1.00 91.88 200 VAL A CA 1
ATOM 1511 C C . VAL A 1 200 ? -16.197 -2.826 4.196 1.00 91.88 200 VAL A C 1
ATOM 1513 O O . VAL A 1 200 ? -17.332 -2.361 4.164 1.00 91.88 200 VAL A O 1
ATOM 1516 N N . LEU A 1 201 ? -15.960 -4.079 4.600 1.00 93.25 201 LEU A N 1
ATOM 1517 C CA . LEU A 1 201 ? -17.028 -4.976 5.056 1.00 93.25 201 LEU A CA 1
ATOM 1518 C C . LEU A 1 201 ? -17.787 -4.394 6.257 1.00 93.25 201 LEU A C 1
ATOM 1520 O O . LEU A 1 201 ? -19.013 -4.473 6.294 1.00 93.25 201 LEU A O 1
ATOM 1524 N N . ASN A 1 202 ? -17.078 -3.761 7.197 1.00 94.38 202 ASN A N 1
ATOM 1525 C CA . ASN A 1 202 ? -17.693 -3.073 8.330 1.00 94.38 202 ASN A CA 1
ATOM 1526 C C . ASN A 1 202 ? -18.572 -1.898 7.876 1.00 94.38 202 ASN A C 1
ATOM 1528 O O . ASN A 1 202 ? -19.709 -1.777 8.322 1.00 94.38 202 ASN A O 1
ATOM 1532 N N . THR A 1 203 ? -18.081 -1.057 6.962 1.00 90.88 203 THR A N 1
ATOM 1533 C CA . THR A 1 203 ? -18.857 0.067 6.409 1.00 90.88 203 THR A CA 1
ATOM 1534 C C . THR A 1 203 ? -20.097 -0.403 5.645 1.00 90.88 203 THR A C 1
ATOM 1536 O O . THR A 1 203 ? -21.128 0.259 5.688 1.00 90.88 203 THR A O 1
ATOM 1539 N N . LEU A 1 204 ? -20.026 -1.563 4.987 1.00 89.62 204 LEU A N 1
ATOM 1540 C CA . LEU A 1 204 ? -21.156 -2.188 4.291 1.00 89.62 204 LEU A CA 1
ATOM 1541 C C . LEU A 1 204 ? -22.134 -2.923 5.231 1.00 89.62 204 LEU A C 1
ATOM 1543 O O . LEU A 1 204 ? -23.069 -3.555 4.748 1.00 89.62 204 LEU A O 1
ATOM 1547 N N . GLY A 1 205 ? -21.919 -2.891 6.551 1.00 93.94 205 GLY A N 1
ATOM 1548 C CA . GLY A 1 205 ? -22.780 -3.561 7.534 1.00 93.94 205 GLY A CA 1
ATOM 1549 C C . GLY A 1 205 ? -22.598 -5.081 7.625 1.00 93.94 205 GLY A C 1
ATOM 1550 O O . GLY A 1 205 ? -23.354 -5.753 8.319 1.00 93.94 205 GLY A O 1
ATOM 1551 N N . ARG A 1 206 ? -21.593 -5.648 6.948 1.00 96.12 206 ARG A N 1
ATOM 1552 C CA . ARG A 1 206 ? -21.285 -7.090 6.942 1.00 96.12 206 ARG A CA 1
ATOM 1553 C C . ARG A 1 206 ? -20.343 -7.432 8.098 1.00 96.12 206 ARG A C 1
ATOM 1555 O O . ARG A 1 206 ? -19.197 -7.840 7.892 1.00 96.12 206 ARG A O 1
ATOM 1562 N N . TYR A 1 207 ? -20.799 -7.200 9.325 1.00 97.25 207 TYR A N 1
ATOM 1563 C CA . TYR A 1 207 ? -19.939 -7.148 10.510 1.00 97.25 207 TYR A CA 1
ATOM 1564 C C . TYR A 1 207 ? -19.262 -8.481 10.863 1.00 97.25 207 TYR A C 1
ATOM 1566 O O . TYR A 1 207 ? -18.077 -8.502 11.189 1.00 97.25 207 TYR A O 1
ATOM 1574 N N . GLU A 1 208 ? -19.956 -9.611 10.754 1.00 97.25 208 GLU A N 1
ATOM 1575 C CA . GLU A 1 208 ? -19.393 -10.934 11.048 1.00 97.25 208 GLU A CA 1
ATOM 1576 C C . GLU A 1 208 ? -18.298 -11.315 10.046 1.00 97.25 208 GLU A C 1
ATOM 1578 O O . GLU A 1 208 ? -17.307 -11.957 10.399 1.00 97.25 208 GLU A O 1
ATOM 1583 N N . GLU A 1 209 ? -18.461 -10.915 8.785 1.00 96.12 209 GLU A N 1
ATOM 1584 C CA . GLU A 1 209 ? -17.443 -11.093 7.749 1.00 96.12 209 GLU A CA 1
ATOM 1585 C C . GLU A 1 209 ? -16.250 -10.168 7.971 1.00 96.12 209 GLU A C 1
ATOM 1587 O O . GLU A 1 209 ? -15.107 -10.607 7.837 1.00 96.12 209 GLU A O 1
ATOM 1592 N N . ALA A 1 210 ? -16.505 -8.919 8.367 1.00 97.06 210 ALA A N 1
ATOM 1593 C CA . ALA A 1 210 ? -15.465 -7.970 8.743 1.00 97.06 210 ALA A CA 1
ATOM 1594 C C . ALA A 1 210 ? -14.624 -8.495 9.916 1.00 97.06 210 ALA A C 1
ATOM 1596 O O . ALA A 1 210 ? -13.394 -8.431 9.869 1.00 97.06 210 ALA A O 1
ATOM 1597 N N . LEU A 1 211 ? -15.274 -9.073 10.934 1.00 97.94 211 LEU A N 1
ATOM 1598 C CA . LEU A 1 211 ? -14.601 -9.646 12.099 1.00 97.94 211 LEU A CA 1
ATOM 1599 C C . LEU A 1 211 ? -13.688 -10.811 11.699 1.00 97.94 211 LEU A C 1
ATOM 1601 O O . LEU A 1 211 ? -12.521 -10.846 12.083 1.00 97.94 211 LEU A O 1
ATOM 1605 N N . ARG A 1 212 ? -14.177 -11.725 10.849 1.00 96.25 212 ARG A N 1
ATOM 1606 C CA . ARG A 1 212 ? -13.344 -12.814 10.314 1.00 96.25 212 ARG A CA 1
ATOM 1607 C C . ARG A 1 212 ? -12.149 -12.288 9.519 1.00 96.25 212 ARG A C 1
ATOM 1609 O O . ARG A 1 212 ? -11.050 -12.820 9.655 1.00 96.25 212 ARG A O 1
ATOM 1616 N N . ALA A 1 213 ? -12.347 -11.254 8.702 1.00 94.25 213 ALA A N 1
ATOM 1617 C CA . ALA A 1 213 ? -11.278 -10.664 7.902 1.00 94.25 213 ALA A CA 1
ATOM 1618 C C . ALA A 1 213 ? -10.194 -10.007 8.777 1.00 94.25 213 ALA A C 1
ATOM 1620 O O . ALA A 1 213 ? -9.004 -10.230 8.547 1.00 94.25 213 ALA A O 1
ATOM 1621 N N . VAL A 1 214 ? -10.575 -9.247 9.812 1.00 97.25 214 VAL A N 1
ATOM 1622 C CA . VAL A 1 214 ? -9.587 -8.623 10.709 1.00 97.25 214 VAL A CA 1
ATOM 1623 C C . VAL A 1 214 ? -8.867 -9.658 11.575 1.00 97.25 214 VAL A C 1
ATOM 1625 O O . VAL A 1 214 ? -7.665 -9.527 11.787 1.00 97.25 214 VAL A O 1
ATOM 1628 N N . ASP A 1 215 ? -9.538 -10.731 12.002 1.00 96.75 215 ASP A N 1
ATOM 1629 C CA . ASP A 1 215 ? -8.894 -11.825 12.740 1.00 96.75 215 ASP A CA 1
ATOM 1630 C C . ASP A 1 215 ? -7.851 -12.561 11.886 1.00 96.75 215 ASP A C 1
ATOM 1632 O O . ASP A 1 215 ? -6.757 -12.874 12.363 1.00 96.75 215 ASP A O 1
ATOM 1636 N N . GLN A 1 216 ? -8.134 -12.771 10.596 1.00 92.31 216 GLN A N 1
ATOM 1637 C CA . GLN A 1 216 ? -7.148 -13.294 9.644 1.00 92.31 216 GLN A CA 1
ATOM 1638 C C . GLN A 1 216 ? -5.951 -12.348 9.491 1.00 92.31 216 GLN A C 1
ATOM 1640 O O . GLN A 1 216 ? -4.804 -12.799 9.499 1.00 92.31 216 GLN A O 1
ATOM 1645 N N . ALA A 1 217 ? -6.200 -11.042 9.388 1.00 93.94 217 ALA A N 1
ATOM 1646 C CA . ALA A 1 217 ? -5.148 -10.037 9.296 1.00 93.94 217 ALA A CA 1
ATOM 1647 C C . ALA A 1 217 ? -4.270 -10.000 10.564 1.00 93.94 217 ALA A C 1
ATOM 1649 O O . ALA A 1 217 ? -3.045 -9.960 10.459 1.00 93.94 217 ALA A O 1
ATOM 1650 N N . ILE A 1 218 ? -4.870 -10.113 11.755 1.00 95.62 218 ILE A N 1
ATOM 1651 C CA . ILE A 1 218 ? -4.152 -10.240 13.035 1.00 95.62 218 ILE A CA 1
ATOM 1652 C C . ILE A 1 218 ? -3.294 -11.510 13.054 1.00 95.62 218 ILE A C 1
ATOM 1654 O O . ILE A 1 218 ? -2.124 -11.452 13.426 1.00 95.62 218 ILE A O 1
ATOM 1658 N N . ALA A 1 219 ? -3.820 -12.651 12.603 1.00 93.31 219 ALA A N 1
ATOM 1659 C CA . ALA A 1 219 ? -3.048 -13.894 12.539 1.00 93.31 219 ALA A CA 1
ATOM 1660 C C . ALA A 1 219 ? -1.845 -13.796 11.577 1.00 93.31 219 ALA A C 1
ATOM 1662 O O . ALA A 1 219 ? -0.780 -14.359 11.841 1.00 93.31 219 ALA A O 1
ATOM 1663 N N . ILE A 1 220 ? -1.997 -13.074 10.461 1.00 89.31 220 ILE A N 1
ATOM 1664 C CA . ILE A 1 220 ? -0.915 -12.779 9.511 1.00 89.31 220 ILE A CA 1
ATOM 1665 C C . ILE A 1 220 ? 0.149 -11.872 10.157 1.00 89.31 220 ILE A C 1
ATOM 1667 O O . ILE A 1 220 ? 1.346 -12.155 10.034 1.00 89.31 220 ILE A O 1
ATOM 1671 N N . GLU A 1 221 ? -0.275 -10.822 10.866 1.00 91.62 221 GLU A N 1
ATOM 1672 C CA . GLU A 1 221 ? 0.606 -9.885 11.575 1.00 91.62 221 GLU A CA 1
ATOM 1673 C C . GLU A 1 221 ? 1.422 -10.580 12.671 1.00 91.62 221 GLU A C 1
ATOM 1675 O O . GLU A 1 221 ? 2.648 -10.456 12.684 1.00 91.62 221 GLU A O 1
ATOM 1680 N N . GLN A 1 222 ? 0.781 -11.401 13.508 1.00 90.25 222 GLN A N 1
ATOM 1681 C CA . GLN A 1 222 ? 1.427 -12.135 14.604 1.00 90.25 222 GLN A CA 1
ATOM 1682 C C . GLN A 1 222 ? 2.527 -13.080 14.124 1.00 90.25 222 GLN A C 1
ATOM 1684 O O . GLN A 1 222 ? 3.556 -13.241 14.779 1.00 90.25 222 GLN A O 1
ATOM 1689 N N . ARG A 1 223 ? 2.333 -13.693 12.952 1.00 88.12 223 ARG A N 1
ATOM 1690 C CA . ARG A 1 223 ? 3.343 -14.551 12.319 1.00 88.12 223 ARG A CA 1
ATOM 1691 C C . ARG A 1 223 ? 4.541 -13.760 11.785 1.00 88.12 223 ARG A C 1
ATOM 1693 O O . ARG A 1 223 ? 5.495 -14.382 11.327 1.00 88.12 223 ARG A O 1
ATOM 1700 N N . LYS A 1 224 ? 4.481 -12.420 11.786 1.00 79.56 224 LYS A N 1
ATOM 1701 C CA . LYS A 1 224 ? 5.492 -11.489 11.249 1.00 79.56 224 LYS A CA 1
ATOM 1702 C C . LYS A 1 224 ? 5.945 -11.826 9.823 1.00 79.56 224 LYS A C 1
ATOM 1704 O O . LYS A 1 224 ? 7.052 -11.496 9.414 1.00 79.56 224 LYS A O 1
ATOM 1709 N N . ARG A 1 225 ? 5.089 -12.506 9.053 1.00 76.88 225 ARG A N 1
ATOM 1710 C CA . ARG A 1 225 ? 5.402 -13.055 7.725 1.00 76.88 225 ARG A CA 1
ATOM 1711 C C . ARG A 1 225 ? 4.440 -12.498 6.677 1.00 76.88 225 ARG A C 1
ATOM 1713 O O . ARG A 1 225 ? 3.814 -13.260 5.933 1.00 76.88 225 ARG A O 1
ATOM 1720 N N . TYR A 1 226 ? 4.320 -11.177 6.654 1.00 81.56 226 TYR A N 1
ATOM 1721 C CA . TYR A 1 226 ? 3.417 -10.430 5.785 1.00 81.56 226 TYR A CA 1
ATOM 1722 C C . TYR A 1 226 ? 4.164 -9.481 4.860 1.00 81.56 226 TYR A C 1
ATOM 1724 O O . TYR A 1 226 ? 5.344 -9.198 5.057 1.00 81.56 226 TYR A O 1
ATOM 1732 N N . VAL A 1 227 ? 3.458 -9.025 3.832 1.00 75.06 227 VAL A N 1
ATOM 1733 C CA . VAL A 1 227 ? 3.969 -8.070 2.852 1.00 75.06 227 VAL A CA 1
ATOM 1734 C C . VAL A 1 227 ? 3.264 -6.726 3.017 1.00 75.06 227 VAL A C 1
ATOM 1736 O O . VAL A 1 227 ? 2.125 -6.673 3.492 1.00 75.06 227 VAL A O 1
ATOM 1739 N N . GLY A 1 228 ? 3.929 -5.654 2.592 1.00 70.50 228 GLY A N 1
ATOM 1740 C CA . GLY A 1 228 ? 3.421 -4.286 2.671 1.00 70.50 228 GLY A CA 1
ATOM 1741 C C . GLY A 1 228 ? 3.671 -3.598 4.014 1.00 70.50 228 GLY A C 1
ATOM 1742 O O . GLY A 1 228 ? 3.905 -4.237 5.038 1.00 70.50 228 GLY A O 1
ATOM 1743 N N . THR A 1 229 ? 3.608 -2.268 3.994 1.00 71.25 229 THR A N 1
ATOM 1744 C CA . THR A 1 229 ? 3.853 -1.430 5.172 1.00 71.25 229 THR A CA 1
ATOM 1745 C C . THR A 1 229 ? 2.530 -0.964 5.758 1.00 71.25 229 THR A C 1
ATOM 1747 O O . THR A 1 229 ? 1.743 -0.292 5.095 1.00 71.25 229 THR A O 1
ATOM 1750 N N . VAL A 1 230 ? 2.296 -1.287 7.028 1.00 79.75 230 VAL A N 1
ATOM 1751 C CA . VAL A 1 230 ? 1.199 -0.721 7.813 1.00 79.75 230 VAL A CA 1
ATOM 1752 C C . VAL A 1 230 ? 1.802 -0.131 9.080 1.00 79.75 230 VAL A C 1
ATOM 1754 O O . VAL A 1 230 ? 2.189 -0.861 9.991 1.00 79.75 230 VAL A O 1
ATOM 1757 N N . ASN A 1 231 ? 1.896 1.197 9.140 1.00 83.81 231 ASN A N 1
ATOM 1758 C CA . ASN A 1 231 ? 2.364 1.880 10.346 1.00 83.81 231 ASN A CA 1
ATOM 1759 C C . ASN A 1 231 ? 1.443 1.539 11.517 1.00 83.81 231 ASN A C 1
ATOM 1761 O O . ASN A 1 231 ? 0.218 1.603 11.374 1.00 83.81 231 ASN A O 1
ATOM 1765 N N . TYR A 1 232 ? 2.043 1.165 12.649 1.00 89.44 232 TYR A N 1
ATOM 1766 C CA . TYR A 1 232 ? 1.324 0.715 13.841 1.00 89.44 232 TYR A CA 1
ATOM 1767 C C . TYR A 1 232 ? 0.321 -0.406 13.520 1.00 89.44 232 TYR A C 1
ATOM 1769 O O . TYR A 1 232 ? -0.832 -0.357 13.944 1.00 89.44 232 TYR A O 1
ATOM 1777 N N . ALA A 1 233 ? 0.747 -1.405 12.731 1.00 91.75 233 ALA A N 1
ATOM 1778 C CA . ALA A 1 233 ? -0.101 -2.493 12.234 1.00 91.75 233 ALA A CA 1
ATOM 1779 C C . ALA A 1 233 ? -0.993 -3.098 13.323 1.00 91.75 233 ALA A C 1
ATOM 1781 O O . ALA A 1 233 ? -2.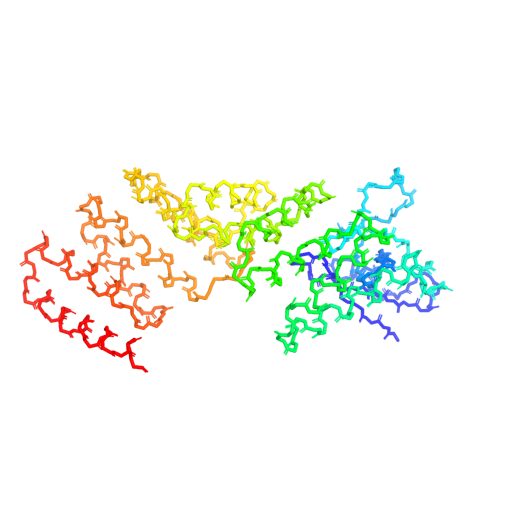211 -3.142 13.163 1.00 91.75 233 ALA A O 1
ATOM 1782 N N . ARG A 1 234 ? -0.395 -3.477 14.458 1.00 93.50 234 ARG A N 1
ATOM 1783 C CA . ARG A 1 234 ? -1.118 -4.011 15.614 1.00 93.50 234 ARG A CA 1
ATOM 1784 C C . ARG A 1 234 ? -2.185 -3.039 16.114 1.00 93.50 234 ARG A C 1
ATOM 1786 O O . ARG A 1 234 ? -3.341 -3.429 16.227 1.00 93.50 234 ARG A O 1
ATOM 1793 N N . SER A 1 235 ? -1.837 -1.768 16.320 1.00 94.69 235 SER A N 1
ATOM 1794 C CA . SER A 1 235 ? -2.809 -0.745 16.718 1.00 94.69 235 SER A CA 1
ATOM 1795 C C . SER A 1 235 ? -3.973 -0.638 15.732 1.00 94.69 235 SER A C 1
ATOM 1797 O O . SER A 1 235 ? -5.129 -0.742 16.138 1.00 94.69 235 SER A O 1
ATOM 1799 N N . ARG A 1 236 ? -3.693 -0.520 14.428 1.00 94.69 236 ARG A N 1
ATOM 1800 C CA . ARG A 1 236 ? -4.730 -0.359 13.394 1.00 94.69 236 ARG A CA 1
ATOM 1801 C C . ARG A 1 236 ? -5.644 -1.577 13.292 1.00 94.69 236 ARG A C 1
ATOM 1803 O O . ARG A 1 236 ? -6.855 -1.409 13.232 1.00 94.69 236 ARG A O 1
ATOM 1810 N N . LEU A 1 237 ? -5.084 -2.785 13.322 1.00 96.31 237 LEU A N 1
ATOM 1811 C CA . LEU A 1 237 ? -5.853 -4.032 13.270 1.00 96.31 237 LEU A CA 1
ATOM 1812 C C . LEU A 1 237 ? -6.796 -4.161 14.468 1.00 96.31 237 LEU A C 1
ATOM 1814 O O . LEU A 1 237 ? -7.986 -4.415 14.295 1.00 96.31 237 LEU A O 1
ATOM 1818 N N . PHE A 1 238 ? -6.283 -3.942 15.679 1.00 97.69 238 PHE A N 1
ATOM 1819 C CA . PHE A 1 238 ? -7.087 -4.033 16.894 1.00 97.69 238 PHE A CA 1
ATOM 1820 C C . PHE A 1 238 ? -8.102 -2.886 17.019 1.00 97.69 238 PHE A C 1
ATOM 1822 O O . PHE A 1 238 ? -9.216 -3.118 17.480 1.00 97.69 238 PHE A O 1
ATOM 1829 N N . GLY A 1 239 ? -7.785 -1.688 16.517 1.00 97.00 239 GLY A N 1
ATOM 1830 C CA . GLY A 1 239 ? -8.728 -0.567 16.447 1.00 97.00 239 GLY A CA 1
ATOM 1831 C C . GLY A 1 239 ? -9.873 -0.841 15.469 1.00 97.00 239 GLY A C 1
ATOM 1832 O O . GLY A 1 239 ? -11.042 -0.639 15.794 1.00 97.00 239 GLY A O 1
ATOM 1833 N N . THR A 1 240 ? -9.568 -1.404 14.293 1.00 96.94 240 THR A N 1
ATOM 1834 C CA . THR A 1 240 ? -10.592 -1.874 13.345 1.00 96.94 240 THR A CA 1
ATOM 1835 C C . THR A 1 240 ? -11.436 -2.996 13.947 1.00 96.94 240 THR A C 1
ATOM 1837 O O . THR A 1 240 ? -12.660 -2.955 13.835 1.00 96.94 240 THR A O 1
ATOM 1840 N N . LYS A 1 241 ? -10.819 -3.959 14.645 1.00 98.31 241 LYS A N 1
ATOM 1841 C CA . LYS A 1 241 ? -11.543 -5.020 15.357 1.00 98.31 241 LYS A CA 1
ATOM 1842 C C . LYS A 1 241 ? -12.485 -4.457 16.422 1.00 98.31 241 LYS A C 1
ATOM 1844 O O . LYS A 1 241 ? -13.640 -4.867 16.465 1.00 98.31 241 LYS A O 1
ATOM 1849 N N . ALA A 1 242 ? -12.037 -3.496 17.227 1.00 98.06 242 ALA A N 1
ATOM 1850 C CA . ALA A 1 242 ? -12.878 -2.829 18.218 1.00 98.06 242 ALA A CA 1
ATOM 1851 C C . ALA A 1 242 ? -14.084 -2.130 17.568 1.00 98.06 242 ALA A C 1
ATOM 1853 O O . ALA A 1 242 ? -15.216 -2.314 18.006 1.00 98.06 242 ALA A O 1
ATOM 1854 N N . MET A 1 243 ? -13.869 -1.407 16.465 1.00 97.62 243 MET A N 1
ATOM 1855 C CA . MET A 1 243 ? -14.952 -0.752 15.725 1.00 97.62 243 MET A CA 1
ATOM 1856 C C . MET A 1 243 ? -15.984 -1.752 15.169 1.00 97.62 243 MET A C 1
ATOM 1858 O O . MET A 1 243 ? -17.183 -1.486 15.184 1.00 97.62 243 MET A O 1
ATOM 1862 N N . ILE A 1 244 ? -15.541 -2.926 14.719 1.00 98.31 244 ILE A N 1
ATOM 1863 C CA . ILE A 1 244 ? -16.447 -3.997 14.281 1.00 98.31 244 ILE A CA 1
ATOM 1864 C C . ILE A 1 244 ? -17.222 -4.579 15.472 1.00 98.31 244 ILE A C 1
ATOM 1866 O O . ILE A 1 244 ? -18.434 -4.772 15.395 1.00 98.31 244 ILE A O 1
ATOM 1870 N N . LEU A 1 245 ? -16.540 -4.845 16.589 1.00 98.44 245 LEU A N 1
ATOM 1871 C CA . LEU A 1 245 ? -17.144 -5.439 17.784 1.00 98.44 245 LEU A CA 1
ATOM 1872 C C . LEU A 1 245 ? -18.174 -4.518 18.437 1.00 98.44 245 LEU A C 1
ATOM 1874 O O . LEU A 1 245 ? -19.224 -5.003 18.862 1.00 98.44 245 LEU A O 1
ATOM 1878 N N . VAL A 1 246 ? -17.925 -3.203 18.471 1.00 97.12 246 VAL A N 1
ATOM 1879 C CA . VAL A 1 246 ? -18.931 -2.252 18.956 1.00 97.12 246 VAL A CA 1
ATOM 1880 C C . VAL A 1 246 ? -20.149 -2.247 18.032 1.00 97.12 246 VAL A C 1
ATOM 1882 O O . VAL A 1 246 ? -21.272 -2.259 18.524 1.00 97.12 246 VAL A O 1
ATOM 1885 N N . ASN A 1 247 ? -19.986 -2.340 16.710 1.00 96.62 247 ASN A N 1
ATOM 1886 C CA . ASN A 1 247 ? -21.128 -2.438 15.790 1.00 96.62 247 ASN A CA 1
ATOM 1887 C C . ASN A 1 247 ? -21.940 -3.732 15.980 1.00 96.62 247 ASN A C 1
ATOM 1889 O O . ASN A 1 247 ? -23.163 -3.695 15.896 1.00 96.62 247 ASN A O 1
ATOM 1893 N N . LEU A 1 248 ? -21.283 -4.839 16.337 1.00 96.94 248 LEU A N 1
ATOM 1894 C CA . LEU A 1 248 ? -21.926 -6.108 16.715 1.00 96.94 248 LEU A CA 1
ATOM 1895 C C . LEU A 1 248 ? -22.583 -6.092 18.107 1.00 96.94 248 LEU A C 1
ATOM 1897 O O . LEU A 1 248 ? -23.217 -7.070 18.493 1.00 96.94 248 LEU A O 1
ATOM 1901 N N . GLY A 1 249 ? -22.385 -5.037 18.904 1.00 96.56 249 GLY A N 1
ATOM 1902 C CA . GLY A 1 249 ? -22.843 -4.979 20.297 1.00 96.56 249 GLY A CA 1
ATOM 1903 C C . GLY A 1 249 ? -22.029 -5.842 21.272 1.00 96.56 249 GLY A C 1
ATOM 1904 O O . GLY A 1 249 ? -22.397 -5.961 22.440 1.00 96.56 249 GLY A O 1
ATOM 1905 N N . ARG A 1 250 ? -20.898 -6.412 20.837 1.00 98.06 250 ARG A N 1
ATOM 1906 C CA . ARG A 1 250 ? -19.982 -7.228 21.656 1.00 98.06 250 ARG A CA 1
ATOM 1907 C C . ARG A 1 250 ? -19.048 -6.326 22.468 1.00 98.06 250 ARG A C 1
ATOM 1909 O O . ARG A 1 250 ? -17.839 -6.290 22.248 1.00 98.06 250 ARG A O 1
ATOM 1916 N N . ASN A 1 251 ? -19.632 -5.544 23.377 1.00 97.88 251 ASN A N 1
ATOM 1917 C CA . ASN A 1 251 ? -18.951 -4.414 24.018 1.00 97.88 251 ASN A CA 1
ATOM 1918 C C . ASN A 1 251 ? -17.783 -4.833 24.935 1.00 97.88 251 ASN A C 1
ATOM 1920 O O . ASN A 1 251 ? -16.768 -4.150 24.940 1.00 97.88 251 ASN A O 1
ATOM 1924 N N . GLU A 1 252 ? -17.869 -5.959 25.650 1.00 97.75 252 GLU A N 1
ATOM 1925 C CA . GLU A 1 252 ? -16.754 -6.472 26.477 1.00 97.75 252 GLU A CA 1
ATOM 1926 C C . GLU A 1 252 ? -15.517 -6.809 25.625 1.00 97.75 252 GLU A C 1
ATOM 1928 O O . GLU A 1 252 ? -14.406 -6.350 25.886 1.00 97.75 252 GLU A O 1
ATOM 1933 N N . GLU A 1 253 ? -15.709 -7.544 24.529 1.00 98.00 253 GLU A N 1
ATOM 1934 C CA . GLU A 1 253 ? -14.616 -7.878 23.609 1.00 98.00 253 GLU A CA 1
ATOM 1935 C C . GLU A 1 253 ? -14.080 -6.643 22.881 1.00 98.00 253 GLU A C 1
ATOM 1937 O O . GLU A 1 253 ? -12.888 -6.562 22.577 1.00 98.00 253 GLU A O 1
ATOM 1942 N N . CYS A 1 254 ? -14.952 -5.667 22.612 1.00 98.25 254 CYS A N 1
ATOM 1943 C CA . CYS A 1 254 ? -14.551 -4.373 22.078 1.00 98.25 254 CYS A CA 1
ATOM 1944 C C . CYS A 1 254 ? -13.572 -3.660 23.019 1.00 98.25 254 CYS A C 1
ATOM 1946 O O . CYS A 1 254 ? -12.573 -3.130 22.535 1.00 98.25 254 CYS A O 1
ATOM 1948 N N . LEU A 1 255 ? -13.826 -3.656 24.335 1.00 98.19 255 LEU A N 1
ATOM 1949 C CA . LEU A 1 255 ? -12.923 -3.042 25.317 1.00 98.19 255 LEU A CA 1
ATOM 1950 C C . LEU A 1 255 ? -11.547 -3.715 25.311 1.00 98.19 255 LEU A C 1
ATOM 1952 O O . LEU A 1 255 ? -10.530 -3.036 25.202 1.00 98.19 255 LEU A O 1
ATOM 1956 N N . ALA A 1 256 ? -11.509 -5.048 25.306 1.00 97.94 256 ALA A N 1
ATOM 1957 C CA . ALA A 1 256 ? -10.245 -5.775 25.220 1.00 97.94 256 ALA A CA 1
ATOM 1958 C C . ALA A 1 256 ? -9.470 -5.452 23.926 1.00 97.94 256 ALA A C 1
ATOM 1960 O O . ALA A 1 256 ? -8.251 -5.279 23.944 1.00 97.94 256 ALA A O 1
ATOM 1961 N N . ALA A 1 257 ? -10.165 -5.351 22.789 1.00 97.88 257 ALA A N 1
ATOM 1962 C CA . ALA A 1 257 ? -9.530 -5.032 21.514 1.00 97.88 257 ALA A CA 1
ATOM 1963 C C . ALA A 1 257 ? -9.027 -3.580 21.452 1.00 97.88 257 ALA A C 1
ATOM 1965 O O . ALA A 1 257 ? -7.918 -3.339 20.973 1.00 97.88 257 ALA A O 1
ATOM 1966 N N . VAL A 1 258 ? -9.812 -2.611 21.928 1.00 97.50 258 VAL A N 1
ATOM 1967 C CA . VAL A 1 258 ? -9.429 -1.194 21.863 1.00 97.50 258 VAL A CA 1
ATOM 1968 C C . VAL A 1 258 ? -8.273 -0.870 22.807 1.00 97.50 258 VAL A C 1
ATOM 1970 O O . VAL A 1 258 ? -7.427 -0.057 22.447 1.00 97.50 258 VAL A O 1
ATOM 1973 N N . ASP A 1 259 ? -8.167 -1.559 23.945 1.00 97.31 259 ASP A N 1
ATOM 1974 C CA . ASP A 1 259 ? -7.034 -1.412 24.864 1.00 97.31 259 ASP A CA 1
ATOM 1975 C C . ASP A 1 259 ? -5.723 -1.845 24.203 1.00 97.31 259 ASP A C 1
ATOM 1977 O O . ASP A 1 259 ? -4.768 -1.073 24.156 1.00 97.31 259 ASP A O 1
ATOM 1981 N N . ILE A 1 260 ? -5.714 -3.005 23.533 1.00 97.06 260 ILE A N 1
ATOM 1982 C CA . ILE A 1 260 ? -4.553 -3.439 22.739 1.00 97.06 260 ILE A CA 1
ATOM 1983 C C . ILE A 1 260 ? -4.219 -2.410 21.651 1.00 97.06 260 ILE A C 1
ATOM 1985 O O . ILE A 1 260 ? -3.046 -2.193 21.342 1.00 97.06 260 ILE A O 1
ATOM 1989 N N . SER A 1 261 ? -5.234 -1.787 21.044 1.00 96.62 261 SER A N 1
ATOM 1990 C CA . SER A 1 261 ? -5.024 -0.771 20.013 1.00 96.62 261 SER A CA 1
ATOM 1991 C C . SER A 1 261 ? -4.325 0.477 20.556 1.00 96.62 261 SER A C 1
ATOM 1993 O O . SER A 1 261 ? -3.367 0.942 19.931 1.00 96.62 261 SER A O 1
ATOM 1995 N N . ILE A 1 262 ? -4.784 0.984 21.704 1.00 95.44 262 ILE A N 1
ATOM 1996 C CA . ILE A 1 262 ? -4.223 2.153 22.395 1.00 95.44 262 ILE A CA 1
ATOM 1997 C C . ILE A 1 262 ? -2.781 1.867 22.831 1.00 95.44 262 ILE A C 1
ATOM 1999 O O . ILE A 1 262 ? -1.892 2.657 22.534 1.00 95.44 262 ILE A O 1
ATOM 2003 N N . ASP A 1 263 ? -2.520 0.696 23.413 1.00 95.69 263 ASP A N 1
ATOM 2004 C CA . ASP A 1 263 ? -1.189 0.331 23.918 1.00 95.69 263 ASP A CA 1
ATOM 2005 C C . ASP A 1 263 ? -0.153 0.076 22.806 1.00 95.69 263 ASP A C 1
ATOM 2007 O O . ASP A 1 263 ? 1.052 0.035 23.056 1.00 95.69 263 ASP A O 1
ATOM 2011 N N . SER A 1 264 ? -0.604 -0.132 21.564 1.00 92.06 264 SER A N 1
ATOM 2012 C CA . SER A 1 264 ? 0.252 -0.546 20.440 1.00 92.06 264 SER A CA 1
ATOM 2013 C C . SER A 1 264 ? 0.499 0.550 19.395 1.00 92.06 264 SER A C 1
ATOM 2015 O O . SER A 1 264 ? 1.037 0.252 18.321 1.00 92.06 264 SER A O 1
ATOM 2017 N N . GLY A 1 265 ? 0.057 1.788 19.627 1.00 89.25 265 GLY A N 1
ATOM 2018 C CA . GLY A 1 265 ? 0.106 2.852 18.622 1.00 89.25 265 GLY A CA 1
ATOM 2019 C C . GLY A 1 265 ? -0.002 4.262 19.198 1.00 89.25 265 GLY A C 1
ATOM 2020 O O . GLY A 1 265 ? -0.051 4.428 20.411 1.00 89.25 265 GLY A O 1
ATOM 2021 N N . PRO A 1 266 ? 0.010 5.291 18.335 1.00 88.00 266 PRO A N 1
ATOM 202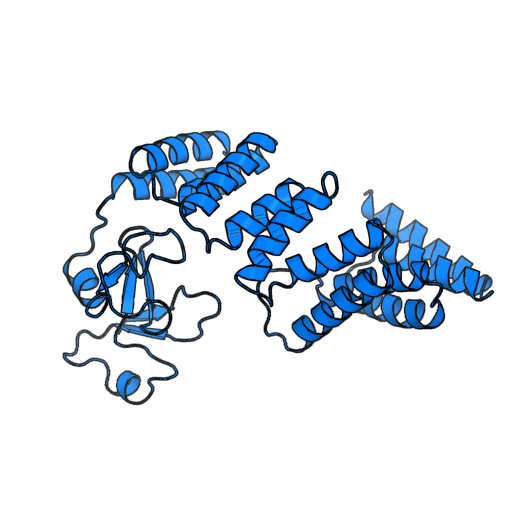2 C CA . PRO A 1 266 ? -0.163 6.670 18.767 1.00 88.00 266 PRO A CA 1
ATOM 2023 C C . PRO A 1 266 ? -1.586 6.912 19.281 1.00 88.00 266 PRO A C 1
ATOM 2025 O O . PRO A 1 266 ? -2.524 6.194 18.920 1.00 88.00 266 PRO A O 1
ATOM 2028 N N . ASP A 1 267 ? -1.743 7.979 20.067 1.00 86.94 267 ASP A N 1
ATOM 2029 C CA . ASP A 1 267 ? -3.051 8.451 20.517 1.00 86.94 267 ASP A CA 1
ATOM 2030 C C . ASP A 1 267 ? -4.008 8.629 19.331 1.00 86.94 267 ASP A C 1
ATOM 2032 O O . ASP A 1 267 ? -3.704 9.296 18.341 1.00 86.94 267 ASP A O 1
ATOM 2036 N N . SER A 1 268 ? -5.191 8.028 19.448 1.00 88.75 268 SER A N 1
ATOM 2037 C CA . SER A 1 268 ? -6.225 8.047 18.417 1.00 88.75 268 SER A CA 1
ATOM 2038 C C . SER A 1 268 ? -7.556 8.411 19.052 1.00 88.75 268 SER A C 1
ATOM 2040 O O . SER A 1 268 ? -8.124 7.632 19.820 1.00 88.75 268 SER A O 1
ATOM 2042 N N . ALA A 1 269 ? -8.087 9.583 18.695 1.00 91.31 269 ALA A N 1
ATOM 2043 C CA . ALA A 1 269 ? -9.409 10.016 19.140 1.00 91.31 269 ALA A CA 1
ATOM 2044 C C . ALA A 1 269 ? -10.495 8.980 18.804 1.00 91.31 269 ALA A C 1
ATOM 2046 O O . ALA A 1 269 ? -11.384 8.738 19.614 1.00 91.31 269 ALA A O 1
ATOM 2047 N N . LEU A 1 270 ? -10.383 8.304 17.654 1.00 91.94 270 LEU A N 1
ATOM 2048 C CA . LEU A 1 270 ? -11.318 7.254 17.254 1.00 91.94 270 LEU A CA 1
ATOM 2049 C C . LEU A 1 270 ? -11.300 6.062 18.223 1.00 91.94 270 LEU A C 1
ATOM 2051 O O . LEU A 1 270 ? -12.358 5.541 18.565 1.00 91.94 270 LEU A O 1
ATOM 2055 N N . ASN A 1 271 ? -10.124 5.647 18.705 1.00 94.50 271 ASN A N 1
ATOM 2056 C CA . ASN A 1 271 ? -10.025 4.552 19.673 1.00 94.50 271 ASN A CA 1
ATOM 2057 C C . ASN A 1 271 ? -10.692 4.933 21.002 1.00 94.50 271 ASN A C 1
ATOM 2059 O O . ASN A 1 271 ? -11.480 4.160 21.544 1.00 94.50 271 ASN A O 1
ATOM 2063 N N . TYR A 1 272 ? -10.446 6.148 21.498 1.00 96.44 272 TYR A N 1
ATOM 2064 C CA . TYR A 1 272 ? -11.097 6.640 22.716 1.00 96.44 272 TYR A CA 1
ATOM 2065 C C . TYR A 1 272 ? -12.616 6.774 22.544 1.00 96.44 272 TYR A C 1
ATOM 2067 O O . TYR A 1 272 ? -13.366 6.363 23.429 1.00 96.44 272 TYR A O 1
ATOM 2075 N N . GLN A 1 273 ? -13.082 7.240 21.383 1.00 95.75 273 GLN A N 1
ATOM 2076 C CA . GLN A 1 273 ? -14.506 7.302 21.051 1.00 95.75 273 GLN A CA 1
ATOM 2077 C C . GLN A 1 273 ? -15.165 5.915 21.095 1.00 95.75 273 GLN A C 1
ATOM 2079 O O . GLN A 1 273 ? -16.221 5.745 21.707 1.00 95.75 273 GLN A O 1
ATOM 2084 N N . VAL A 1 274 ? -14.542 4.914 20.462 1.00 96.75 274 VAL A N 1
ATOM 2085 C CA . VAL A 1 274 ? -15.035 3.526 20.446 1.00 96.75 274 VAL A CA 1
ATOM 2086 C C . VAL A 1 274 ? -15.061 2.944 21.861 1.00 96.75 274 VAL A C 1
ATOM 2088 O O . VAL A 1 274 ? -16.056 2.332 22.253 1.00 96.75 274 VAL A O 1
ATOM 2091 N N . LYS A 1 275 ? -14.013 3.187 22.658 1.00 97.94 275 LYS A N 1
ATOM 2092 C CA . LYS A 1 275 ? -13.939 2.745 24.057 1.00 97.94 275 LYS A CA 1
ATOM 2093 C C . LYS A 1 275 ? -15.039 3.372 24.917 1.00 97.94 275 LYS A C 1
ATOM 2095 O O . LYS A 1 275 ? -15.720 2.654 25.646 1.00 97.94 275 LYS A O 1
ATOM 2100 N N . ALA A 1 276 ? -15.252 4.685 24.810 1.00 97.56 276 ALA A N 1
ATOM 2101 C CA . ALA A 1 276 ? -16.311 5.382 25.538 1.00 97.56 276 ALA A CA 1
ATOM 2102 C C . ALA A 1 276 ? -17.699 4.839 25.174 1.00 97.56 276 ALA A C 1
ATOM 2104 O O . ALA A 1 276 ? -18.487 4.538 26.067 1.00 97.56 276 ALA A O 1
ATOM 2105 N N . LEU A 1 277 ? -17.972 4.633 23.882 1.00 97.69 277 LEU A N 1
ATOM 2106 C CA . LEU A 1 277 ? -19.245 4.078 23.418 1.00 97.69 277 LEU A CA 1
ATOM 2107 C C . LEU A 1 277 ? -19.495 2.660 23.960 1.00 97.69 277 LEU A C 1
ATOM 2109 O O . LEU A 1 277 ? -20.610 2.343 24.376 1.00 97.69 277 LEU A O 1
ATOM 2113 N N . ALA A 1 278 ? -18.472 1.803 23.974 1.00 98.00 278 ALA A N 1
ATOM 2114 C CA . ALA A 1 278 ? -18.589 0.460 24.539 1.00 98.00 278 ALA A CA 1
ATOM 2115 C C . ALA A 1 278 ? -18.880 0.500 26.054 1.00 98.00 278 ALA A C 1
ATOM 2117 O O . ALA A 1 278 ? -19.748 -0.235 26.523 1.00 98.00 278 ALA A O 1
ATOM 2118 N N . LEU A 1 279 ? -18.222 1.394 26.804 1.00 98.19 279 LEU A N 1
ATOM 2119 C CA . LEU A 1 279 ? -18.475 1.603 28.238 1.00 98.19 279 LEU A CA 1
ATOM 2120 C C . LEU A 1 279 ? -19.894 2.125 28.510 1.00 98.19 279 LEU A C 1
ATOM 2122 O O . LEU A 1 279 ? -20.562 1.625 29.415 1.00 98.19 279 LEU A O 1
ATOM 2126 N N . GLU A 1 280 ? -20.378 3.083 27.712 1.00 97.75 280 GLU A N 1
ATOM 2127 C CA . GLU A 1 280 ? -21.747 3.616 27.801 1.00 97.75 280 GLU A CA 1
ATOM 2128 C C . GLU A 1 280 ? -22.783 2.495 27.640 1.00 97.75 280 GLU A C 1
ATOM 2130 O O . GLU A 1 280 ? -23.703 2.375 28.449 1.00 97.75 280 GLU A O 1
ATOM 2135 N N . ARG A 1 281 ? -22.595 1.617 26.646 1.00 97.56 281 ARG A N 1
ATOM 2136 C CA . ARG A 1 281 ? -23.494 0.480 26.384 1.00 97.56 281 ARG A CA 1
ATOM 2137 C C . ARG A 1 281 ? -23.459 -0.606 27.458 1.00 97.56 281 ARG A C 1
ATOM 2139 O O . ARG A 1 281 ? -24.410 -1.374 27.562 1.00 97.56 281 ARG A O 1
ATOM 2146 N N . LEU A 1 282 ? -22.388 -0.671 28.244 1.00 97.62 282 LEU A N 1
ATOM 2147 C CA . LEU A 1 282 ? -22.267 -1.550 29.411 1.00 97.62 282 LEU A CA 1
ATOM 2148 C C . LEU A 1 282 ? -22.763 -0.887 30.709 1.00 97.62 282 LEU A C 1
ATOM 2150 O O . LEU A 1 282 ? -22.711 -1.507 31.766 1.00 97.62 282 LEU A O 1
ATOM 2154 N N . GLY A 1 283 ? -23.213 0.373 30.662 1.00 97.12 283 GLY A N 1
ATOM 2155 C CA . GLY A 1 283 ? -23.645 1.126 31.845 1.00 97.12 283 GLY A CA 1
ATOM 2156 C C . GLY A 1 283 ? -22.499 1.662 32.714 1.00 97.12 283 GLY A C 1
ATOM 2157 O O . GLY A 1 283 ? -22.745 2.209 33.788 1.00 97.12 283 GLY A O 1
ATOM 2158 N N . ARG A 1 284 ? -21.244 1.572 32.258 1.00 97.75 284 ARG A N 1
ATOM 2159 C CA . ARG A 1 284 ? -20.039 2.053 32.963 1.00 97.75 284 ARG A CA 1
ATOM 2160 C C . ARG A 1 284 ? -19.824 3.553 32.722 1.00 97.75 284 ARG A C 1
ATOM 2162 O O . ARG A 1 284 ? -18.819 3.987 32.158 1.00 97.75 284 ARG A O 1
ATOM 2169 N N . LEU A 1 285 ? -20.812 4.357 33.119 1.00 96.94 285 LEU A N 1
ATOM 2170 C CA . LEU A 1 285 ? -20.939 5.766 32.723 1.00 96.94 285 LEU A CA 1
ATOM 2171 C C . LEU A 1 285 ? -19.803 6.672 33.223 1.00 96.94 285 LEU A C 1
ATOM 2173 O O . LEU A 1 285 ? -19.367 7.560 32.492 1.00 96.94 285 LEU A O 1
ATOM 2177 N N . GLU A 1 286 ? -1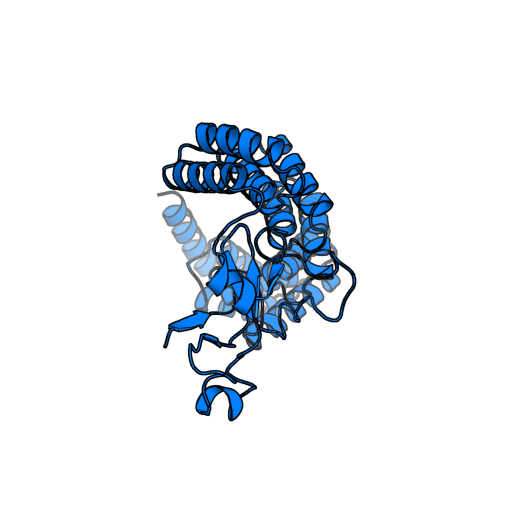9.305 6.461 34.442 1.00 96.69 286 GLU A N 1
ATOM 2178 C CA . GLU A 1 286 ? -18.210 7.278 34.992 1.00 96.69 286 GLU A CA 1
ATOM 2179 C C . GLU A 1 286 ? -16.891 7.052 34.245 1.00 96.69 286 GLU A C 1
ATOM 2181 O O . GLU A 1 286 ? -16.176 8.000 33.909 1.00 96.69 286 GLU A O 1
ATOM 2186 N N . GLU A 1 287 ? -16.601 5.799 33.896 1.00 96.69 287 GLU A N 1
ATOM 2187 C CA . GLU A 1 287 ? -15.431 5.458 33.091 1.00 96.69 287 GLU A CA 1
ATOM 2188 C C . GLU A 1 287 ? -15.554 6.035 31.682 1.00 96.69 287 GLU A C 1
ATOM 2190 O O . GLU A 1 287 ? -14.609 6.650 31.187 1.00 96.69 287 GLU A O 1
ATOM 2195 N N . ALA A 1 288 ? -16.736 5.930 31.065 1.00 96.88 288 ALA A N 1
ATOM 2196 C CA . ALA A 1 288 ? -16.992 6.537 29.765 1.00 96.88 288 ALA A CA 1
ATOM 2197 C C . ALA A 1 288 ? -16.735 8.051 29.779 1.00 96.88 288 ALA A C 1
ATOM 2199 O O . ALA A 1 288 ? -16.019 8.559 28.918 1.00 96.88 288 ALA A O 1
ATOM 2200 N N . ARG A 1 289 ? -17.236 8.778 30.790 1.00 96.62 289 ARG A N 1
ATOM 2201 C CA . ARG A 1 289 ? -16.992 10.225 30.958 1.00 96.62 289 ARG A CA 1
ATOM 2202 C C . ARG A 1 289 ? -15.510 10.562 31.097 1.00 96.62 289 ARG A C 1
ATOM 2204 O O . ARG A 1 289 ? -15.070 11.610 30.624 1.00 96.62 289 ARG A O 1
ATOM 2211 N N . SER A 1 290 ? -14.736 9.710 31.765 1.00 96.62 290 SER A N 1
ATOM 2212 C CA . SER A 1 290 ? -13.282 9.871 31.850 1.00 96.62 290 SER A CA 1
ATOM 2213 C C . SER A 1 290 ? -12.631 9.731 30.470 1.00 96.62 290 SER A C 1
ATOM 2215 O O . SER A 1 290 ? -11.906 10.625 30.034 1.00 96.62 290 SER A O 1
ATOM 2217 N N . ILE A 1 291 ? -12.976 8.674 29.728 1.00 96.75 291 ILE A N 1
ATOM 2218 C CA . ILE A 1 291 ? -12.442 8.434 28.381 1.00 96.75 291 ILE A CA 1
ATOM 2219 C C . ILE A 1 291 ? -12.840 9.544 27.398 1.00 96.75 291 ILE A C 1
ATOM 2221 O O . ILE A 1 291 ? -12.001 9.974 26.613 1.00 96.75 291 ILE A O 1
ATOM 2225 N N . ARG A 1 292 ? -14.065 10.080 27.470 1.00 95.94 292 ARG A N 1
ATOM 2226 C CA . ARG A 1 292 ? -14.509 11.222 26.642 1.00 95.94 292 ARG A CA 1
ATOM 2227 C C . ARG A 1 292 ? -13.637 12.467 26.830 1.00 95.94 292 ARG A C 1
ATOM 2229 O O . ARG A 1 292 ? -13.364 13.178 25.868 1.00 95.94 292 ARG A O 1
ATOM 2236 N N . ARG A 1 293 ? -13.160 12.724 28.054 1.00 95.00 293 ARG A N 1
ATOM 2237 C CA . ARG A 1 293 ? -12.229 13.836 28.318 1.00 95.00 293 ARG A CA 1
ATOM 2238 C C . ARG A 1 293 ? -10.875 13.610 27.644 1.00 95.00 293 ARG A C 1
ATOM 2240 O O . ARG A 1 293 ? -10.301 14.552 27.105 1.00 95.00 293 ARG A O 1
ATOM 2247 N N . ILE A 1 294 ? -10.387 12.369 27.639 1.00 94.06 294 ILE A N 1
ATOM 2248 C CA . ILE A 1 294 ? -9.148 11.989 26.943 1.00 94.06 294 ILE A CA 1
ATOM 2249 C C . ILE A 1 294 ? -9.335 12.088 25.422 1.00 94.06 294 ILE A C 1
ATOM 2251 O O . ILE A 1 294 ? -8.478 12.640 24.736 1.00 94.06 294 ILE A O 1
ATOM 2255 N N . GLU A 1 295 ? -10.477 11.629 24.901 1.00 93.75 295 GLU A N 1
ATOM 2256 C CA . GLU A 1 295 ? -10.858 11.756 23.489 1.00 93.75 295 GLU A CA 1
ATOM 2257 C C . GLU A 1 295 ? -10.768 13.215 23.019 1.00 93.75 295 GLU A C 1
ATOM 2259 O O . GLU A 1 295 ? -10.146 13.502 21.997 1.00 93.75 295 GLU A O 1
ATOM 2264 N N . GLU A 1 296 ? -11.351 14.148 23.776 1.00 92.06 296 GLU A N 1
ATOM 2265 C CA . GLU A 1 296 ? -11.349 15.570 23.433 1.00 92.06 296 GLU A CA 1
ATOM 2266 C C . GLU A 1 296 ? -9.933 16.165 23.424 1.00 92.06 296 GLU A C 1
ATOM 2268 O O . GLU A 1 296 ? -9.572 16.909 22.511 1.00 92.06 296 GLU A O 1
ATOM 2273 N N . GLN A 1 297 ? -9.100 15.800 24.401 1.00 91.00 297 GLN A N 1
ATOM 2274 C CA . GLN A 1 297 ? -7.695 16.211 24.428 1.00 91.00 297 GLN A CA 1
ATOM 2275 C C . GLN A 1 297 ? -6.920 15.666 23.223 1.00 91.00 297 GLN A C 1
ATOM 2277 O O . GLN A 1 297 ? -6.135 16.401 22.622 1.00 91.00 297 GLN A O 1
ATOM 2282 N N . ALA A 1 298 ? -7.158 14.407 22.848 1.00 88.94 298 ALA A N 1
ATOM 2283 C CA . ALA A 1 298 ? -6.528 13.785 21.689 1.00 88.94 298 ALA A CA 1
ATOM 2284 C C . ALA A 1 298 ? -6.931 14.485 20.379 1.00 88.94 298 ALA A C 1
ATOM 2286 O O . ALA A 1 298 ? -6.063 14.751 19.550 1.00 88.94 298 ALA A O 1
ATOM 2287 N N . ARG A 1 299 ? -8.211 14.857 20.214 1.00 88.12 299 ARG A N 1
ATOM 2288 C CA . ARG A 1 299 ? -8.679 15.627 19.043 1.00 88.12 299 ARG A CA 1
ATOM 2289 C C . ARG A 1 299 ? -7.978 16.977 18.932 1.00 88.12 299 ARG A C 1
ATOM 2291 O O . ARG A 1 299 ? -7.419 17.284 17.884 1.00 88.12 299 ARG A O 1
ATOM 2298 N N . ARG A 1 300 ? -7.917 17.737 20.031 1.00 87.50 300 ARG A N 1
ATOM 2299 C CA . ARG A 1 300 ? -7.264 19.058 20.051 1.00 87.50 300 ARG A CA 1
ATOM 2300 C C . ARG A 1 300 ? -5.788 18.988 19.655 1.00 87.50 300 ARG A C 1
ATOM 2302 O O . ARG A 1 300 ? -5.316 19.857 18.939 1.00 87.50 300 ARG A O 1
ATOM 2309 N N . ARG A 1 301 ? -5.070 17.943 20.083 1.00 82.19 301 ARG A N 1
ATOM 2310 C CA . ARG A 1 301 ? -3.657 17.725 19.717 1.00 82.19 301 ARG A CA 1
ATOM 2311 C C . ARG A 1 301 ? -3.449 17.346 18.251 1.00 82.19 301 ARG A C 1
ATOM 2313 O O . ARG A 1 301 ? -2.347 17.514 17.754 1.00 82.19 301 ARG A O 1
ATOM 2320 N N . SER A 1 302 ? -4.464 16.795 17.585 1.00 72.12 302 SER A N 1
ATOM 2321 C CA . SER A 1 302 ? -4.382 16.424 16.165 1.00 72.12 302 SER A CA 1
ATOM 2322 C C . SER A 1 302 ? -4.697 17.575 15.203 1.00 72.12 302 SER A C 1
ATOM 2324 O O . SER A 1 302 ? -4.413 17.460 14.015 1.00 72.12 302 SER A O 1
ATOM 2326 N N . GLU A 1 303 ? -5.290 18.661 15.707 1.00 65.75 303 GLU A N 1
ATOM 2327 C CA . GLU A 1 303 ? -5.667 19.855 14.933 1.00 65.75 303 GLU A CA 1
ATOM 2328 C C . GLU A 1 303 ? -4.597 20.964 14.964 1.00 65.75 303 GLU A C 1
ATOM 2330 O O . GLU A 1 303 ? -4.651 21.886 14.150 1.00 65.75 303 GLU A O 1
ATOM 2335 N N . THR A 1 304 ? -3.636 20.874 15.888 1.00 49.44 304 THR A N 1
ATOM 2336 C CA . THR A 1 304 ? -2.468 21.765 16.041 1.00 49.44 304 THR A CA 1
ATOM 2337 C C . THR A 1 304 ? -1.226 21.192 15.385 1.00 49.44 304 THR A C 1
ATOM 2339 O O . THR A 1 304 ? -0.510 21.967 14.716 1.00 49.44 304 THR A O 1
#

Foldseek 3Di:
DDWADAPAAPQQAIEFDDPDPPGDPVLVVVVNRYAPKWWAFQQPRGIHGCVRFNAPPPDPQQPGADLQWRGGIHTPVVCVVPVHHPQHQLSVLQVVLVVCVVVVNLVSSLVSLVVSCVSPVLGLNSLQSNLVSCVSVVNLVSSLVSLVSSCVSPVLNLSSLQSNLVSCPPVNLVSSLVSLVSSCVNPVQALVSLLSVLQVCVVVVVLVVSLVSLVVSVVSVVVVPGDDDDALSLLSSLLSNLSSCVSVLVLVVSLVSLVSNPVRDDDDLSSLVSNLSSCVSVVVNVVSVVSVVVSVVSVVVVVD

Mean predicted aligned error: 10.6 Å

Radius of gyration: 23.78 Å; Cα cont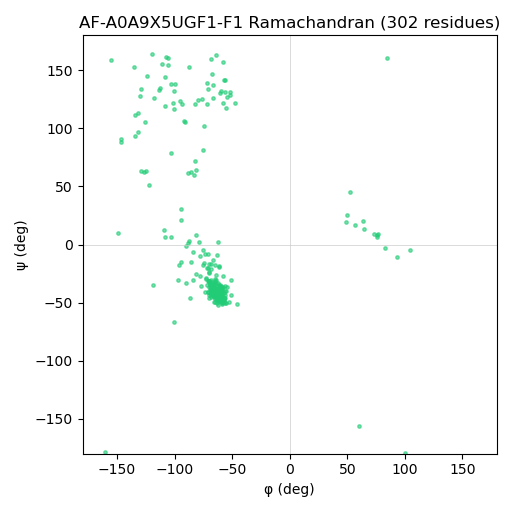acts (8 Å, |Δi|>4): 516; chains: 1; bounding box: 60×47×61 Å